Protein AF-A0A433UAX9-F1 (afdb_monomer)

pLDDT: mean 86.38, std 16.81, range [30.45, 98.62]

Structure (mmCIF, N/CA/C/O backbone):
data_AF-A0A433UAX9-F1
#
_entry.id   AF-A0A433UAX9-F1
#
loop_
_atom_site.group_PDB
_atom_site.id
_atom_site.type_symbol
_atom_site.label_atom_id
_atom_site.label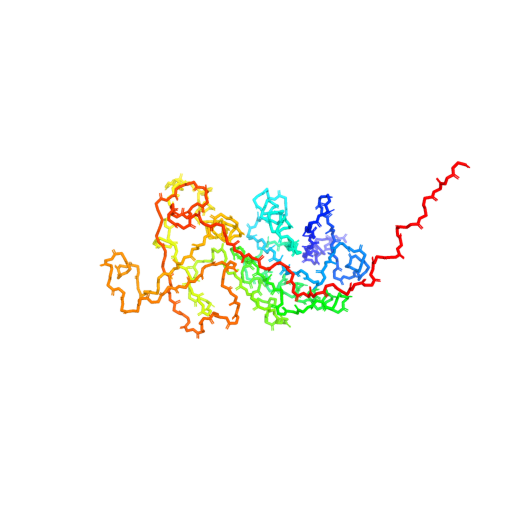_alt_id
_atom_site.label_comp_id
_atom_site.label_asym_id
_atom_site.label_entity_id
_atom_site.label_seq_id
_atom_site.pdbx_PDB_ins_code
_atom_site.Cartn_x
_atom_site.Cartn_y
_atom_site.Cartn_z
_atom_site.occupancy
_atom_site.B_iso_or_equiv
_atom_site.auth_seq_id
_atom_site.auth_comp_id
_atom_site.auth_asym_id
_atom_site.auth_atom_id
_atom_site.pdbx_PDB_model_num
ATOM 1 N N . MET A 1 1 ? 17.470 4.305 45.657 1.00 39.91 1 MET A N 1
ATOM 2 C CA . MET A 1 1 ? 16.178 4.064 44.979 1.00 39.91 1 MET A CA 1
ATOM 3 C C . MET A 1 1 ? 16.095 4.941 43.732 1.00 39.91 1 MET A C 1
ATOM 5 O O . MET A 1 1 ? 15.602 6.048 43.830 1.00 39.91 1 MET A O 1
ATOM 9 N N . SER A 1 2 ? 16.637 4.508 42.590 1.00 44.94 2 SER A N 1
ATOM 10 C CA . SER A 1 2 ? 16.315 5.091 41.271 1.00 44.94 2 SER A CA 1
ATOM 11 C C . SER A 1 2 ? 16.939 4.225 40.173 1.00 44.94 2 SER A C 1
ATOM 13 O O . SER A 1 2 ? 17.956 4.563 39.584 1.00 44.94 2 SER A O 1
ATOM 15 N N . ALA A 1 3 ? 16.381 3.032 39.983 1.00 37.47 3 ALA A N 1
ATOM 16 C CA . ALA A 1 3 ? 16.717 2.149 38.860 1.00 37.47 3 ALA A CA 1
ATOM 17 C C . ALA A 1 3 ? 15.455 1.520 38.238 1.00 37.47 3 ALA A C 1
ATOM 19 O O . ALA A 1 3 ? 15.556 0.606 37.435 1.00 37.47 3 ALA A O 1
ATOM 20 N N . CYS A 1 4 ? 14.262 2.000 38.619 1.00 42.03 4 CYS A N 1
ATOM 21 C CA . CYS A 1 4 ? 12.976 1.440 38.184 1.00 42.03 4 CYS A CA 1
ATOM 22 C C . CYS A 1 4 ? 12.243 2.338 37.165 1.00 42.03 4 CYS A C 1
ATOM 24 O O . CYS A 1 4 ? 11.313 1.891 36.509 1.00 42.03 4 CYS A O 1
ATOM 26 N N . ALA A 1 5 ? 12.663 3.599 36.991 1.00 39.53 5 ALA A N 1
ATOM 27 C CA . ALA A 1 5 ? 11.985 4.542 36.093 1.00 39.53 5 ALA A CA 1
ATOM 28 C C . ALA A 1 5 ? 12.455 4.461 34.626 1.00 39.53 5 ALA A C 1
ATOM 30 O O . ALA A 1 5 ? 11.723 4.872 33.739 1.00 39.53 5 ALA A O 1
ATOM 31 N N . GLN A 1 6 ? 13.640 3.904 34.352 1.00 41.25 6 GLN A N 1
ATOM 32 C CA . GLN A 1 6 ? 14.174 3.776 32.983 1.00 41.25 6 GLN A CA 1
ATOM 33 C C . GLN A 1 6 ? 13.857 2.429 32.314 1.00 41.25 6 GLN A C 1
ATOM 35 O O . GLN A 1 6 ? 14.146 2.242 31.138 1.00 41.25 6 GLN A O 1
ATOM 40 N N . THR A 1 7 ? 13.233 1.489 33.029 1.00 40.00 7 THR A N 1
ATOM 41 C CA . THR A 1 7 ? 12.860 0.167 32.488 1.00 40.00 7 THR A CA 1
ATOM 42 C C . THR A 1 7 ? 11.417 0.129 31.958 1.00 40.00 7 THR A C 1
ATOM 4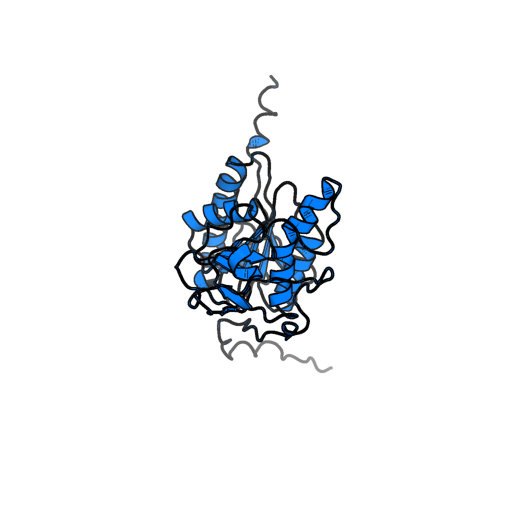4 O O . THR A 1 7 ? 11.021 -0.842 31.322 1.00 40.00 7 THR A O 1
ATOM 47 N N . LEU A 1 8 ? 10.625 1.185 32.182 1.00 41.81 8 LEU A N 1
ATOM 48 C CA . LEU A 1 8 ? 9.198 1.242 31.831 1.00 41.81 8 LEU A CA 1
ATOM 49 C C . LEU A 1 8 ? 8.895 1.841 30.445 1.00 41.81 8 LEU A C 1
ATOM 51 O O . LEU A 1 8 ? 7.815 1.588 29.918 1.00 41.81 8 LEU A O 1
ATOM 55 N N . ASP A 1 9 ? 9.840 2.535 29.804 1.00 45.22 9 ASP A N 1
ATOM 56 C CA . ASP A 1 9 ? 9.623 3.129 28.470 1.00 45.22 9 ASP A CA 1
ATOM 57 C C . ASP A 1 9 ? 9.852 2.158 27.298 1.00 45.22 9 ASP A C 1
ATOM 59 O O . ASP A 1 9 ? 9.462 2.443 26.169 1.00 45.22 9 ASP A O 1
ATOM 63 N N . ILE A 1 10 ? 10.398 0.964 27.552 1.00 44.75 10 ILE A N 1
ATOM 64 C CA . ILE A 1 10 ? 10.506 -0.115 26.547 1.00 44.75 10 ILE A CA 1
ATOM 65 C C . ILE A 1 10 ? 9.136 -0.797 26.323 1.00 44.75 10 ILE A C 1
ATOM 67 O O . ILE A 1 10 ? 8.928 -1.502 25.341 1.00 44.75 10 ILE A O 1
ATOM 71 N N . LEU A 1 11 ? 8.163 -0.576 27.215 1.00 48.38 11 LEU A N 1
ATOM 72 C CA . LEU A 1 11 ? 6.830 -1.189 27.154 1.00 48.38 11 LEU A CA 1
ATOM 73 C C . LEU A 1 11 ? 5.752 -0.282 26.545 1.00 48.38 11 LEU A C 1
ATOM 75 O O . LEU A 1 11 ? 4.602 -0.706 26.447 1.00 48.38 11 LEU A O 1
ATOM 79 N N . ASN A 1 12 ? 6.094 0.936 26.111 1.00 56.28 12 ASN A N 1
ATOM 80 C CA . ASN A 1 12 ? 5.126 1.884 25.548 1.00 56.28 12 ASN A CA 1
ATOM 81 C C . ASN A 1 12 ? 5.282 2.075 24.027 1.00 56.28 12 ASN A C 1
ATOM 83 O O . ASN A 1 12 ? 5.027 3.150 23.485 1.00 56.28 12 ASN A O 1
ATOM 87 N N . PHE A 1 13 ? 5.703 1.021 23.322 1.00 66.00 13 PHE A N 1
ATOM 88 C CA . PHE A 1 13 ? 5.710 0.979 21.859 1.00 66.00 13 PHE A CA 1
ATOM 89 C C . PHE A 1 13 ? 4.284 0.821 21.347 1.00 66.00 13 PHE A C 1
ATOM 91 O O . PHE A 1 13 ? 3.766 -0.284 21.205 1.00 66.00 13 PHE A O 1
ATOM 98 N N . LYS A 1 14 ? 3.621 1.952 21.121 1.00 79.44 14 LYS A N 1
ATOM 99 C CA . LYS A 1 14 ? 2.230 1.977 20.692 1.00 79.44 14 LYS A CA 1
ATOM 100 C C . LYS A 1 14 ? 2.141 1.984 19.171 1.00 79.44 14 LYS A C 1
ATOM 102 O O . LYS A 1 14 ? 2.659 2.885 18.517 1.00 79.44 14 LYS A O 1
ATOM 107 N N . THR A 1 15 ? 1.433 1.002 18.626 1.00 92.12 15 THR A N 1
ATOM 108 C CA . THR A 1 15 ? 0.926 1.063 17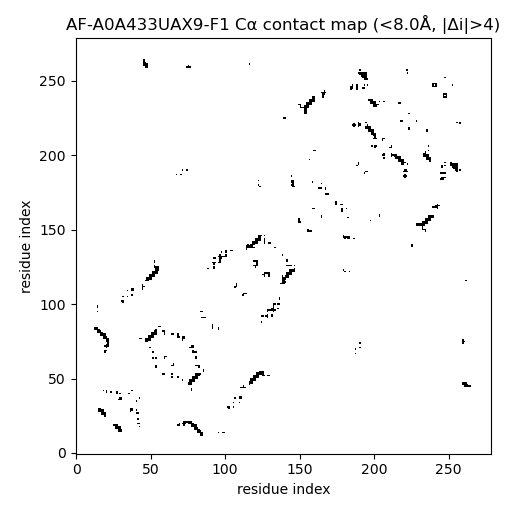.254 1.00 92.12 15 THR A CA 1
ATOM 109 C C . THR A 1 15 ? -0.327 1.942 17.225 1.00 92.12 15 THR A C 1
ATOM 111 O O . THR A 1 15 ? -1.267 1.729 17.996 1.00 92.12 15 THR A O 1
ATOM 114 N N . GLU A 1 16 ? -0.353 2.939 16.348 1.00 93.38 16 GLU A N 1
ATOM 115 C CA . GLU A 1 16 ? -1.437 3.907 16.204 1.00 93.38 16 GLU A CA 1
ATOM 116 C C . GLU A 1 16 ? -2.120 3.788 14.839 1.00 93.38 16 GLU A C 1
ATOM 118 O O . GLU A 1 16 ? -1.477 3.564 13.812 1.00 93.38 16 GLU A O 1
ATOM 123 N N . PHE A 1 17 ? -3.441 3.980 14.824 1.00 97.38 17 PHE A N 1
ATOM 124 C CA . PHE A 1 17 ? -4.276 3.820 13.637 1.00 97.38 17 PHE A CA 1
ATOM 125 C C . PHE A 1 17 ? -5.007 5.127 13.337 1.00 97.38 17 PHE A C 1
ATOM 127 O O . PHE A 1 17 ? -5.753 5.634 14.175 1.00 97.38 17 PHE A O 1
ATOM 134 N N . PHE A 1 18 ? -4.825 5.666 12.132 1.00 97.25 18 PHE A N 1
ATOM 135 C CA . PHE A 1 18 ? -5.439 6.930 11.721 1.00 97.25 18 PHE A CA 1
ATOM 136 C C . PHE A 1 18 ? -6.279 6.752 10.463 1.00 97.25 18 PHE A C 1
ATOM 138 O O . PHE A 1 18 ? -5.743 6.497 9.385 1.00 97.25 18 PHE A O 1
ATOM 145 N N . LEU A 1 19 ? -7.593 6.914 10.597 1.00 98.25 19 LEU A N 1
ATOM 146 C CA . LEU A 1 19 ? -8.556 6.787 9.514 1.00 98.25 19 LEU A CA 1
ATOM 147 C C . LEU A 1 19 ? -8.634 8.060 8.667 1.00 98.25 19 LEU A C 1
ATOM 149 O O . LEU A 1 19 ? -8.838 9.159 9.175 1.00 98.25 19 LEU A O 1
ATOM 153 N N . TYR A 1 20 ? -8.582 7.852 7.357 1.00 97.69 20 TYR A N 1
ATOM 154 C CA . TYR A 1 20 ? -8.860 8.791 6.283 1.00 97.69 20 TYR A CA 1
ATOM 155 C C . TYR A 1 20 ? -9.961 8.186 5.410 1.00 97.69 20 TYR A C 1
ATOM 157 O O . TYR A 1 20 ? -9.885 7.035 4.977 1.00 97.69 20 TYR A O 1
ATOM 165 N N . THR A 1 21 ? -11.012 8.948 5.122 1.00 95.81 21 THR A N 1
ATOM 166 C CA . THR A 1 21 ? -12.109 8.472 4.271 1.00 95.81 21 THR A CA 1
ATOM 167 C C . THR A 1 21 ? -12.828 9.641 3.613 1.00 95.81 21 THR A C 1
ATOM 169 O O . THR A 1 21 ? -12.802 10.772 4.103 1.00 95.81 21 THR A O 1
ATOM 172 N N . LYS A 1 22 ? -13.484 9.395 2.473 1.00 92.06 22 LYS A N 1
ATOM 173 C CA . LYS A 1 22 ? -14.204 10.455 1.754 1.00 92.06 22 LYS A CA 1
ATOM 174 C C . LYS A 1 22 ? -15.270 11.090 2.649 1.00 92.06 22 LYS A C 1
ATOM 176 O O . LYS A 1 22 ? -16.166 10.380 3.112 1.00 92.06 22 LYS A O 1
ATOM 181 N N . GLY A 1 23 ? -15.215 12.416 2.777 1.00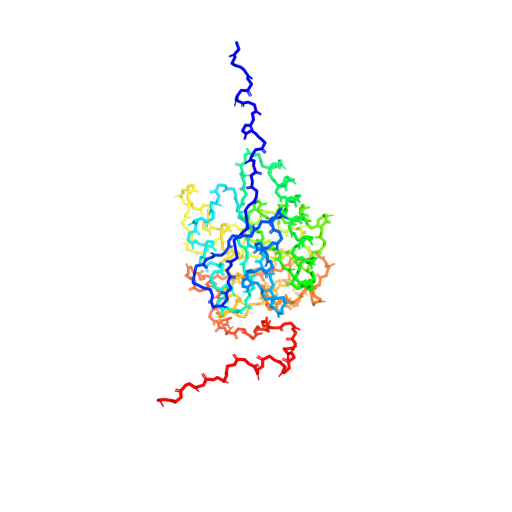 87.75 23 GLY A N 1
ATOM 182 C CA . GLY A 1 23 ? -16.140 13.223 3.580 1.00 87.75 23 GLY A CA 1
ATOM 183 C C . GLY A 1 23 ? -15.596 13.617 4.954 1.00 87.75 23 GLY A C 1
ATOM 184 O O . GLY A 1 23 ? -16.238 14.408 5.635 1.00 87.75 23 GLY A O 1
ATOM 185 N N . LEU A 1 24 ? -14.425 13.107 5.346 1.00 90.19 24 LEU A N 1
ATOM 186 C CA . LEU A 1 24 ? -13.724 13.519 6.556 1.00 90.19 24 LEU A CA 1
ATOM 187 C C . LEU A 1 24 ? -12.803 14.714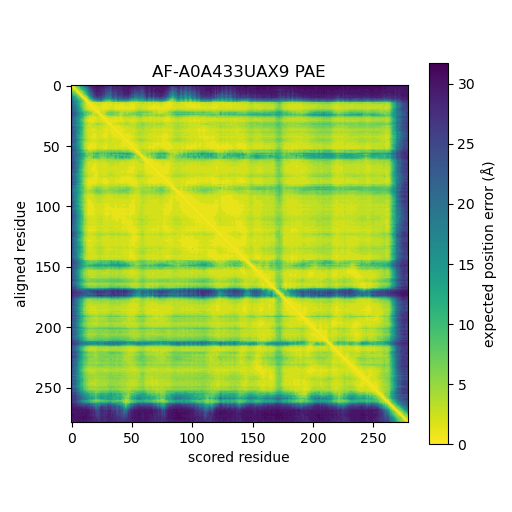 6.260 1.00 90.19 24 LEU A C 1
ATOM 189 O O . LEU A 1 24 ? -12.092 14.710 5.254 1.00 90.19 24 LEU A O 1
ATOM 193 N N . ARG A 1 25 ? -12.811 15.736 7.125 1.00 86.56 25 ARG A N 1
ATOM 194 C CA . ARG A 1 25 ? -11.797 16.804 7.122 1.00 86.56 25 ARG A CA 1
ATOM 195 C C . ARG A 1 25 ? -10.685 16.393 8.089 1.00 86.56 25 ARG A C 1
ATOM 197 O O . ARG A 1 25 ? -10.892 16.431 9.296 1.00 86.56 25 ARG A O 1
ATOM 204 N N . GLY A 1 26 ? -9.534 15.972 7.567 1.00 89.81 26 GLY A N 1
ATOM 205 C CA . GLY A 1 26 ? -8.422 15.461 8.376 1.00 89.81 26 GLY A CA 1
ATOM 206 C C . GLY A 1 26 ? -8.511 13.953 8.631 1.00 89.81 26 GLY A C 1
ATOM 207 O O . GLY A 1 26 ? -8.740 13.187 7.696 1.00 89.81 26 GLY A O 1
ATOM 208 N N . ARG A 1 27 ? -8.296 13.533 9.887 1.00 94.44 27 ARG A N 1
ATOM 209 C CA . ARG A 1 27 ? -8.200 12.120 10.297 1.00 94.44 27 ARG A CA 1
ATOM 210 C C . ARG A 1 27 ? -8.890 11.845 11.631 1.00 94.44 27 ARG A C 1
ATOM 212 O O . ARG A 1 27 ? -8.936 12.725 12.487 1.00 94.44 27 ARG A O 1
ATOM 219 N N . GLU A 1 28 ? -9.318 10.605 11.833 1.00 97.19 28 GLU A N 1
ATOM 220 C CA . GLU A 1 28 ? -9.820 10.093 13.116 1.00 97.19 28 GLU A CA 1
ATOM 221 C C . GLU A 1 28 ? -8.833 9.071 13.687 1.00 97.19 28 GLU A C 1
ATOM 223 O O . GLU A 1 28 ? -8.362 8.193 12.966 1.00 97.19 28 GLU A O 1
ATOM 228 N N . ALA A 1 29 ? -8.495 9.185 14.972 1.00 96.50 29 ALA A N 1
ATOM 229 C CA . ALA A 1 29 ? -7.674 8.186 15.649 1.00 96.50 29 ALA A CA 1
ATOM 230 C C . ALA A 1 29 ? -8.554 7.010 16.085 1.00 96.50 29 ALA A C 1
ATOM 232 O O . ALA A 1 29 ? -9.590 7.211 16.717 1.00 96.50 29 ALA A O 1
ATOM 233 N N . LEU A 1 30 ? -8.130 5.795 15.748 1.00 97.12 30 LEU A N 1
ATOM 234 C CA . LEU A 1 30 ? -8.800 4.558 16.124 1.00 97.12 30 LEU A CA 1
ATOM 235 C C . LEU A 1 30 ? -7.924 3.796 17.118 1.00 97.12 30 LEU A C 1
ATOM 237 O O . LEU A 1 30 ? -6.701 3.736 16.974 1.00 97.12 30 LEU A O 1
ATOM 241 N N . PHE A 1 31 ? -8.550 3.184 18.115 1.00 94.25 31 PHE A N 1
ATOM 242 C CA . PHE A 1 31 ? -7.847 2.500 19.191 1.00 94.25 31 PHE A CA 1
ATOM 243 C C . PHE A 1 31 ? -8.386 1.086 19.382 1.00 94.25 31 PHE A C 1
ATOM 245 O O . PHE A 1 31 ? -9.587 0.875 19.521 1.00 94.25 31 PHE A O 1
ATOM 252 N N . THR A 1 32 ? -7.479 0.113 19.481 1.00 91.31 32 THR A N 1
ATOM 253 C CA . THR A 1 32 ? -7.819 -1.294 19.753 1.00 91.31 32 THR A CA 1
ATOM 254 C C . THR A 1 32 ? -8.599 -1.460 21.059 1.00 91.31 32 THR A C 1
ATOM 256 O O . THR A 1 32 ? -9.523 -2.266 21.134 1.00 91.31 32 THR A O 1
ATOM 259 N N . ASN A 1 33 ? -8.250 -0.668 22.078 1.00 89.62 33 ASN A N 1
ATOM 260 C CA . ASN A 1 33 ? -8.800 -0.786 23.431 1.00 89.62 33 ASN A CA 1
ATOM 261 C C . ASN A 1 33 ? -10.023 0.116 23.664 1.00 89.62 33 ASN A C 1
ATOM 263 O O . ASN A 1 33 ? -10.611 0.073 24.740 1.00 89.62 33 ASN A O 1
ATOM 267 N N . ASP A 1 34 ? -10.412 0.922 22.675 1.00 93.88 34 ASP A N 1
ATOM 268 C CA . ASP A 1 34 ? -11.615 1.748 22.730 1.00 93.88 34 ASP A CA 1
ATOM 269 C C . ASP A 1 34 ? -12.484 1.462 21.505 1.00 93.88 34 ASP A C 1
ATOM 271 O O . ASP A 1 34 ? -12.334 2.047 20.432 1.00 93.88 34 ASP A O 1
ATOM 275 N N . ARG A 1 35 ? -13.442 0.551 21.681 1.00 94.44 35 ARG A N 1
ATOM 276 C CA . ARG A 1 35 ? -14.370 0.144 20.619 1.00 94.44 35 ARG A CA 1
ATOM 277 C C . ARG A 1 35 ? -15.270 1.287 20.150 1.00 94.44 35 ARG A C 1
ATOM 279 O O . ARG A 1 35 ? -15.756 1.233 19.020 1.00 94.44 35 ARG A O 1
ATOM 286 N N . ASN A 1 36 ? -15.489 2.312 20.978 1.00 97.19 36 ASN A N 1
ATOM 287 C CA . ASN A 1 36 ? -16.285 3.473 20.592 1.00 97.19 36 ASN A CA 1
ATOM 288 C C . ASN A 1 36 ? -15.527 4.359 19.603 1.00 97.19 36 ASN A C 1
ATOM 290 O O . ASN A 1 36 ? -16.161 4.888 18.692 1.00 97.19 36 ASN A O 1
ATOM 294 N N . SER A 1 37 ? -14.192 4.434 19.697 1.00 97.62 37 SER A N 1
ATOM 295 C CA . SER A 1 37 ? -13.371 5.107 18.678 1.00 97.62 37 SER A CA 1
ATOM 296 C C . SER A 1 37 ? -13.598 4.533 17.277 1.00 97.62 37 SER A C 1
ATOM 298 O O . SER A 1 37 ? -13.636 5.281 16.310 1.00 97.62 37 SER A O 1
ATOM 300 N N . ILE A 1 38 ? -13.831 3.219 17.162 1.00 97.81 38 ILE A N 1
ATOM 301 C CA . ILE A 1 38 ? -14.146 2.552 15.892 1.00 97.81 38 ILE A CA 1
ATOM 302 C C . ILE A 1 38 ? -15.617 2.767 15.525 1.00 97.81 38 ILE A C 1
ATOM 304 O O . ILE A 1 38 ? -15.911 3.215 14.417 1.00 97.81 38 ILE A O 1
ATOM 308 N N . ARG A 1 39 ? -16.540 2.467 16.450 1.00 96.69 39 ARG A N 1
ATOM 309 C CA . ARG A 1 39 ? -17.993 2.507 16.209 1.00 96.69 39 ARG A CA 1
ATOM 310 C C . ARG A 1 39 ? -18.487 3.887 15.781 1.00 96.69 39 ARG A C 1
ATOM 312 O O . ARG A 1 39 ? -19.344 3.971 14.909 1.00 96.69 39 ARG A O 1
ATOM 319 N N . ASN A 1 40 ? -17.958 4.938 16.400 1.00 96.50 40 ASN A N 1
ATOM 320 C CA . ASN A 1 40 ? -18.406 6.313 16.185 1.00 96.50 40 ASN A CA 1
ATOM 321 C C . ASN A 1 40 ? -17.597 7.038 15.096 1.00 96.50 40 ASN A C 1
ATOM 323 O O . ASN A 1 40 ? -17.890 8.193 14.796 1.00 96.50 40 ASN A O 1
ATOM 327 N N . SER A 1 41 ? -16.589 6.379 14.511 1.00 97.25 41 SER A N 1
ATOM 328 C CA . SER A 1 41 ? -15.813 6.932 13.398 1.00 97.25 41 SER A CA 1
ATOM 329 C C . SER A 1 41 ? -16.609 6.961 12.092 1.00 97.25 41 SER A C 1
ATOM 331 O O . SER A 1 41 ? -17.680 6.370 11.952 1.00 97.25 41 SER A O 1
ATOM 333 N N . ARG A 1 42 ? -16.036 7.593 11.067 1.00 96.62 42 ARG A N 1
ATOM 334 C CA . ARG A 1 42 ? -16.568 7.605 9.698 1.00 96.62 42 ARG A CA 1
ATOM 335 C C . ARG A 1 42 ? -16.229 6.349 8.892 1.00 96.62 42 ARG A C 1
ATOM 337 O O . ARG A 1 42 ? -16.396 6.361 7.667 1.00 96.62 42 ARG A O 1
ATOM 344 N N . PHE A 1 43 ? -15.746 5.287 9.534 1.00 97.38 43 PHE A N 1
ATOM 345 C CA . PHE A 1 43 ? -15.454 4.025 8.868 1.00 97.38 43 PHE A CA 1
ATOM 346 C C . PHE A 1 43 ? -16.717 3.448 8.214 1.00 97.38 43 PHE A C 1
ATOM 348 O O . PHE A 1 43 ? -17.760 3.312 8.847 1.00 97.38 43 PHE A O 1
ATOM 355 N N . ASP A 1 44 ? -16.624 3.092 6.934 1.00 95.75 44 ASP A N 1
ATOM 356 C CA . ASP A 1 44 ? -17.750 2.565 6.160 1.00 95.75 44 ASP A CA 1
ATOM 357 C C . ASP A 1 44 ? -17.462 1.104 5.776 1.00 95.75 44 ASP A C 1
ATOM 359 O O . ASP A 1 44 ? -16.653 0.874 4.870 1.00 95.75 44 ASP A O 1
ATOM 363 N N . PRO A 1 45 ? -18.107 0.101 6.404 1.00 95.62 45 PRO A N 1
ATOM 364 C CA . PRO A 1 45 ? -17.833 -1.312 6.126 1.00 95.62 45 PRO A CA 1
ATOM 365 C C . PRO A 1 45 ? -18.201 -1.733 4.692 1.00 95.62 45 PRO A C 1
ATOM 367 O O . PRO A 1 45 ? -17.832 -2.821 4.258 1.00 95.62 45 PRO A O 1
ATOM 370 N N . CYS A 1 46 ? -18.894 -0.882 3.923 1.00 94.00 46 CYS A N 1
ATOM 371 C CA . CYS A 1 46 ? -19.209 -1.127 2.515 1.00 94.00 46 CYS A CA 1
ATOM 372 C C . CYS A 1 46 ? -18.116 -0.637 1.548 1.00 94.00 46 CYS A C 1
ATOM 374 O O . CYS A 1 46 ? -18.270 -0.802 0.330 1.00 94.00 46 CYS A O 1
ATOM 376 N N . ARG A 1 47 ? -17.044 -0.008 2.047 1.00 93.75 47 ARG A N 1
ATOM 377 C CA . ARG A 1 47 ? -15.887 0.453 1.261 1.00 93.75 47 ARG A CA 1
ATOM 378 C C . ARG A 1 47 ? -14.709 -0.496 1.420 1.00 93.75 47 ARG A C 1
ATOM 380 O O . ARG A 1 47 ? -14.501 -1.070 2.485 1.00 93.75 47 ARG A O 1
ATOM 387 N N . LYS A 1 48 ? -13.894 -0.615 0.367 1.00 94.06 48 LYS A N 1
ATOM 388 C CA . LYS A 1 48 ? -12.595 -1.296 0.478 1.00 94.06 48 LYS A CA 1
ATOM 389 C C . LYS A 1 48 ? -11.735 -0.587 1.525 1.00 94.06 48 LYS A C 1
ATOM 391 O O . LYS A 1 48 ? -11.692 0.645 1.562 1.00 94.06 48 LYS A O 1
ATOM 396 N N . THR A 1 49 ? -11.033 -1.368 2.338 1.00 96.94 49 THR A N 1
ATOM 397 C CA . THR A 1 49 ? -10.211 -0.849 3.436 1.00 96.94 49 THR A CA 1
ATOM 398 C C . THR A 1 49 ? -8.741 -1.116 3.151 1.00 96.94 49 THR A C 1
ATOM 400 O O . THR A 1 49 ? -8.357 -2.250 2.877 1.00 96.94 49 THR A O 1
ATOM 403 N N . ALA A 1 50 ? -7.919 -0.074 3.196 1.00 97.00 50 ALA A N 1
ATOM 404 C CA . ALA A 1 50 ? -6.490 -0.127 2.934 1.00 97.00 50 ALA A CA 1
ATOM 405 C C . ALA A 1 50 ? -5.719 0.333 4.171 1.00 97.00 50 ALA A C 1
ATOM 407 O O . ALA A 1 50 ? -5.792 1.502 4.537 1.00 97.00 50 ALA A O 1
ATOM 408 N N . PHE A 1 51 ? -4.965 -0.572 4.785 1.00 98.38 51 PHE A N 1
ATOM 409 C CA . PHE A 1 51 ? -4.020 -0.226 5.841 1.00 98.38 51 PHE A CA 1
ATOM 410 C C . PHE A 1 51 ? -2.690 0.133 5.192 1.00 98.38 51 PHE A C 1
ATOM 412 O O . PHE A 1 51 ? -2.076 -0.719 4.558 1.00 98.38 51 PHE A O 1
ATOM 419 N N . LEU A 1 52 ? -2.265 1.385 5.317 1.00 97.31 52 LEU A N 1
ATOM 420 C CA . LEU A 1 52 ? -0.974 1.866 4.848 1.00 97.31 52 LEU A CA 1
ATOM 421 C C . LEU A 1 52 ? 0.018 1.785 6.009 1.00 97.31 52 LEU A C 1
ATOM 423 O O . LEU A 1 52 ? -0.039 2.604 6.923 1.00 97.31 52 LEU A O 1
ATOM 427 N N . ILE A 1 53 ? 0.879 0.770 5.983 1.00 97.00 53 ILE A N 1
ATOM 428 C CA . ILE A 1 53 ? 1.832 0.468 7.055 1.00 97.00 53 ILE A CA 1
ATOM 429 C C . ILE A 1 53 ? 3.185 1.071 6.677 1.00 97.00 53 ILE A C 1
ATOM 431 O O . ILE A 1 53 ? 3.743 0.736 5.626 1.00 97.00 53 ILE A O 1
ATOM 435 N N . THR A 1 54 ? 3.675 1.986 7.515 1.00 92.44 54 THR A N 1
ATOM 436 C CA . THR A 1 54 ? 4.890 2.773 7.267 1.00 92.44 54 THR A CA 1
ATOM 437 C C . THR A 1 54 ? 6.180 1.941 7.356 1.00 92.44 54 THR A C 1
ATOM 439 O O . THR A 1 54 ? 6.176 0.779 7.768 1.00 92.44 54 THR A O 1
ATOM 442 N N . GLY A 1 55 ? 7.292 2.521 6.891 1.00 87.44 55 GLY A N 1
ATOM 443 C CA . GLY A 1 55 ? 8.628 1.926 6.957 1.00 87.44 55 GLY A CA 1
ATOM 444 C C . GLY A 1 55 ? 9.466 2.370 8.165 1.00 87.44 55 GLY A C 1
ATOM 445 O O . GLY A 1 55 ? 8.980 2.997 9.103 1.00 87.44 55 GLY A O 1
ATOM 446 N N . TRP A 1 56 ? 10.761 2.047 8.123 1.00 85.19 56 TRP A N 1
ATOM 447 C CA . TRP A 1 56 ? 11.747 2.423 9.145 1.00 85.19 56 TRP A CA 1
ATOM 448 C C . TRP A 1 56 ? 11.871 3.950 9.283 1.00 85.19 56 TRP A C 1
ATOM 450 O O . TRP A 1 56 ? 12.047 4.632 8.274 1.00 85.19 56 TRP A O 1
ATOM 460 N N . PHE A 1 57 ? 11.764 4.483 10.509 1.00 77.69 57 PHE A N 1
ATOM 461 C CA . PHE A 1 57 ? 11.782 5.929 10.803 1.00 77.69 57 PHE A CA 1
ATOM 462 C C . PHE A 1 57 ? 10.845 6.781 9.930 1.00 77.69 57 PHE A C 1
ATOM 464 O O . PHE A 1 57 ? 11.136 7.938 9.624 1.00 77.69 57 PHE A O 1
ATOM 471 N N . GLN A 1 58 ? 9.699 6.227 9.533 1.00 75.25 58 GLN A N 1
ATOM 472 C CA . GLN A 1 58 ? 8.726 6.938 8.717 1.00 75.25 58 GLN A CA 1
ATOM 473 C C . GLN A 1 58 ? 7.495 7.321 9.552 1.00 75.25 58 GLN A C 1
ATOM 475 O O . GLN A 1 58 ? 6.578 6.509 9.694 1.00 75.25 58 GLN A O 1
ATOM 480 N N . PRO A 1 59 ? 7.446 8.551 10.100 1.00 75.25 59 PRO A N 1
ATOM 481 C CA . PRO A 1 59 ? 6.362 8.961 10.983 1.00 75.25 59 PRO A CA 1
ATOM 482 C C . PRO A 1 59 ? 5.051 9.156 10.212 1.00 75.25 59 PRO A C 1
ATOM 484 O O . PRO A 1 59 ? 5.052 9.542 9.039 1.00 75.25 59 PRO A O 1
ATOM 487 N N . ARG A 1 60 ? 3.910 9.055 10.905 1.00 73.69 60 ARG A N 1
ATOM 488 C CA . ARG A 1 60 ? 2.567 9.376 10.364 1.00 73.69 60 ARG A CA 1
ATOM 489 C C . ARG A 1 60 ? 2.424 10.746 9.701 1.00 73.69 60 ARG A C 1
ATOM 491 O O . ARG A 1 60 ? 1.456 10.974 8.982 1.00 73.69 60 ARG A O 1
ATOM 498 N N . GLY A 1 61 ? 3.298 11.695 10.040 1.00 78.62 61 GLY A N 1
ATOM 499 C CA . GLY A 1 61 ? 3.294 13.060 9.510 1.00 78.62 61 GLY A CA 1
ATOM 500 C C . GLY A 1 61 ? 3.990 13.204 8.157 1.00 78.62 61 GLY A C 1
ATOM 501 O O . GLY A 1 61 ? 3.953 14.289 7.585 1.00 78.62 61 GLY A O 1
ATOM 502 N N . ASP A 1 62 ? 4.619 12.142 7.642 1.00 85.12 62 ASP A N 1
ATOM 503 C CA . ASP A 1 62 ? 5.242 12.157 6.323 1.00 85.12 62 ASP A CA 1
ATOM 504 C C . ASP A 1 62 ? 4.192 12.487 5.252 1.00 85.12 62 ASP A C 1
ATOM 506 O O . ASP A 1 62 ? 3.251 11.722 5.009 1.00 85.12 62 ASP A O 1
ATOM 510 N N . LEU A 1 63 ? 4.371 13.634 4.589 1.00 88.56 63 LEU A N 1
ATOM 511 C CA . LEU A 1 63 ? 3.456 14.141 3.567 1.00 88.56 63 LEU A CA 1
ATOM 512 C C . LEU A 1 63 ? 3.204 13.126 2.450 1.00 88.56 63 LEU A C 1
ATOM 514 O O . LEU A 1 63 ? 2.117 13.119 1.878 1.00 88.56 63 LEU A O 1
ATOM 518 N N . ARG A 1 64 ? 4.159 12.241 2.147 1.00 88.19 64 ARG A N 1
ATOM 519 C CA . ARG A 1 64 ? 4.005 11.210 1.110 1.00 88.19 64 ARG A CA 1
ATOM 520 C C . ARG A 1 64 ? 3.000 10.145 1.536 1.00 88.19 64 ARG A C 1
ATOM 522 O O . ARG A 1 64 ? 2.165 9.746 0.729 1.00 88.19 64 ARG A O 1
ATOM 529 N N . ILE A 1 65 ? 3.039 9.734 2.803 1.00 90.94 65 ILE A N 1
ATOM 530 C CA . ILE A 1 65 ? 2.105 8.762 3.386 1.00 90.94 65 ILE A CA 1
ATOM 531 C C . ILE A 1 65 ? 0.720 9.386 3.541 1.00 90.94 65 ILE A C 1
ATOM 533 O O . ILE A 1 65 ? -0.271 8.777 3.139 1.00 90.94 65 ILE A O 1
ATOM 537 N N . VAL A 1 66 ? 0.648 10.622 4.044 1.00 93.44 66 VAL A N 1
ATOM 538 C CA . VAL A 1 66 ? -0.619 11.358 4.168 1.00 93.44 66 VAL A CA 1
ATOM 539 C C . VAL A 1 66 ? -1.271 11.548 2.797 1.00 93.44 66 VAL A C 1
ATOM 541 O O . VAL A 1 66 ? -2.426 11.171 2.621 1.00 93.44 66 VAL A O 1
ATOM 544 N N . THR A 1 67 ? -0.520 12.015 1.795 1.00 93.12 67 THR A N 1
ATOM 545 C CA . THR A 1 67 ? -1.023 12.186 0.419 1.00 93.12 67 THR A CA 1
ATOM 546 C C . THR A 1 67 ? -1.514 10.863 -0.171 1.00 93.12 67 THR A C 1
ATOM 548 O O . THR A 1 67 ? -2.532 10.825 -0.866 1.00 93.12 67 THR A O 1
ATOM 551 N N . PHE A 1 68 ? -0.828 9.752 0.111 1.00 93.50 68 PHE A N 1
ATOM 552 C CA . PHE A 1 68 ? -1.262 8.427 -0.326 1.00 93.50 68 PHE A CA 1
ATOM 553 C C . PHE A 1 68 ? -2.606 8.056 0.326 1.00 93.50 68 PHE A C 1
ATOM 555 O O . PHE A 1 68 ? -3.564 7.719 -0.379 1.00 93.50 68 PHE A O 1
ATOM 562 N N . ALA A 1 69 ? -2.724 8.187 1.650 1.00 95.00 69 ALA A N 1
ATOM 563 C CA . ALA A 1 69 ? -3.963 7.910 2.375 1.00 95.00 69 ALA A CA 1
ATOM 564 C C . ALA A 1 69 ? -5.132 8.794 1.904 1.00 95.00 69 ALA A C 1
ATOM 566 O O . ALA A 1 69 ? -6.229 8.292 1.656 1.00 95.00 69 ALA A O 1
ATOM 567 N N . GLU A 1 70 ? -4.898 10.089 1.690 1.00 94.62 70 GLU A N 1
ATOM 568 C CA . GLU A 1 70 ? -5.895 11.020 1.153 1.00 94.62 70 GLU A CA 1
ATOM 569 C C . GLU A 1 70 ? -6.304 10.670 -0.279 1.00 94.62 70 GLU A C 1
ATOM 571 O O . GLU A 1 70 ? -7.490 10.715 -0.622 1.00 94.62 70 GLU A O 1
ATOM 576 N N . THR A 1 71 ? -5.357 10.244 -1.117 1.00 93.19 71 THR A N 1
ATOM 577 C CA . THR A 1 71 ? -5.664 9.802 -2.480 1.00 93.19 71 THR A CA 1
ATOM 578 C C . THR A 1 71 ? -6.552 8.559 -2.453 1.00 93.19 71 THR A C 1
ATOM 580 O O . THR A 1 71 ? -7.572 8.533 -3.144 1.00 93.19 71 THR A O 1
ATOM 583 N N . LEU A 1 72 ? -6.250 7.565 -1.612 1.00 94.06 72 LEU A N 1
ATOM 584 C CA . LEU A 1 72 ? -7.113 6.396 -1.394 1.00 94.06 72 LEU A CA 1
ATOM 585 C C . LEU A 1 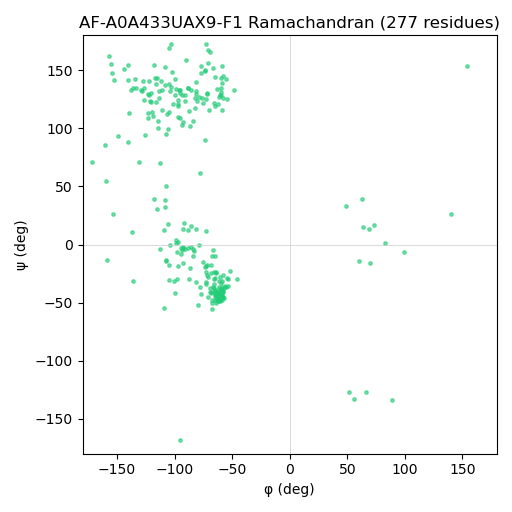72 ? -8.508 6.807 -0.901 1.00 94.06 72 LEU A C 1
ATOM 587 O O . LEU A 1 72 ? -9.525 6.386 -1.461 1.00 94.06 72 LEU A O 1
ATOM 591 N N . ALA A 1 73 ? -8.566 7.684 0.102 1.00 94.56 73 ALA A N 1
ATOM 592 C CA . ALA A 1 73 ? -9.812 8.214 0.640 1.00 94.56 73 ALA A CA 1
ATOM 593 C C . ALA A 1 73 ? -10.643 8.920 -0.445 1.00 94.56 73 ALA A C 1
ATOM 595 O O . ALA A 1 73 ? -11.851 8.692 -0.542 1.00 94.56 73 ALA A O 1
ATOM 596 N N . SER A 1 74 ? -10.014 9.695 -1.337 1.00 92.12 74 SER A N 1
ATOM 597 C CA . SER A 1 74 ? -10.684 10.365 -2.463 1.00 92.12 74 SER A CA 1
ATOM 598 C C . SER A 1 74 ? -11.391 9.376 -3.404 1.00 92.12 74 SER A C 1
ATOM 600 O O . SER A 1 74 ? -12.465 9.675 -3.943 1.00 92.12 74 SER A O 1
ATOM 602 N N . LYS A 1 75 ? -10.844 8.156 -3.528 1.00 90.88 75 LYS A N 1
ATOM 603 C CA . LYS A 1 75 ? -11.408 7.032 -4.292 1.00 90.88 75 LYS A CA 1
ATOM 604 C C . LYS A 1 75 ? -12.409 6.195 -3.493 1.00 90.88 75 LYS A C 1
ATOM 606 O O . LYS A 1 75 ? -12.784 5.116 -3.940 1.00 90.88 75 LYS A O 1
ATOM 611 N N . ARG A 1 76 ? -12.908 6.717 -2.363 1.00 92.31 76 ARG A N 1
ATOM 612 C CA . ARG A 1 76 ? -13.889 6.073 -1.469 1.00 92.31 76 ARG A CA 1
ATOM 613 C C . ARG A 1 76 ? -13.374 4.773 -0.842 1.00 92.31 76 ARG A C 1
ATOM 615 O O . ARG A 1 76 ? -14.142 3.829 -0.693 1.00 92.31 76 ARG A O 1
ATOM 622 N N . PHE A 1 77 ? -12.105 4.734 -0.455 1.00 94.56 77 PHE A N 1
ATOM 623 C CA . PHE A 1 77 ? -11.591 3.715 0.461 1.00 94.56 77 PHE A CA 1
ATOM 624 C C . PHE A 1 77 ? -11.718 4.201 1.909 1.00 94.56 77 PHE A C 1
ATOM 626 O O . PHE A 1 77 ? -11.767 5.409 2.154 1.00 94.56 77 PHE A O 1
ATOM 633 N N . ASN A 1 78 ? -11.721 3.265 2.858 1.00 97.56 78 ASN A N 1
ATOM 634 C CA . ASN A 1 78 ? -11.240 3.548 4.208 1.00 97.56 78 ASN A CA 1
ATOM 635 C C . ASN A 1 78 ? -9.718 3.379 4.172 1.00 97.56 78 ASN A C 1
ATOM 637 O O . ASN A 1 78 ? -9.232 2.257 4.046 1.00 97.56 78 ASN A O 1
ATOM 641 N N . ALA A 1 79 ? -8.962 4.468 4.208 1.00 97.38 79 ALA A N 1
ATOM 642 C CA . ALA A 1 79 ? -7.509 4.415 4.289 1.00 97.38 79 ALA A CA 1
ATOM 643 C C . ALA A 1 79 ? -7.091 4.582 5.750 1.00 97.38 79 ALA A C 1
ATOM 645 O O . ALA A 1 79 ? -7.486 5.548 6.388 1.00 97.38 79 ALA A O 1
ATOM 646 N N . ILE A 1 80 ? -6.326 3.643 6.292 1.00 98.38 80 ILE A N 1
ATOM 647 C CA . ILE A 1 80 ? -5.868 3.677 7.682 1.00 98.38 80 ILE A CA 1
ATOM 648 C C . ILE A 1 80 ? -4.348 3.724 7.660 1.00 98.38 80 ILE A C 1
ATOM 650 O O . ILE A 1 80 ? -3.715 2.744 7.277 1.00 98.38 80 ILE A O 1
ATOM 654 N N . ILE A 1 81 ? -3.759 4.855 8.043 1.00 97.69 81 ILE A N 1
ATOM 655 C CA . ILE A 1 81 ? -2.315 4.911 8.287 1.00 97.69 81 ILE A CA 1
ATOM 656 C C . ILE A 1 81 ? -2.044 4.153 9.580 1.00 97.69 81 ILE A C 1
ATOM 658 O O . ILE A 1 81 ? -2.700 4.412 10.592 1.00 97.69 81 ILE A O 1
ATOM 662 N N . VAL A 1 82 ? -1.085 3.236 9.526 1.00 96.88 82 VAL A N 1
ATOM 663 C CA . VAL A 1 82 ?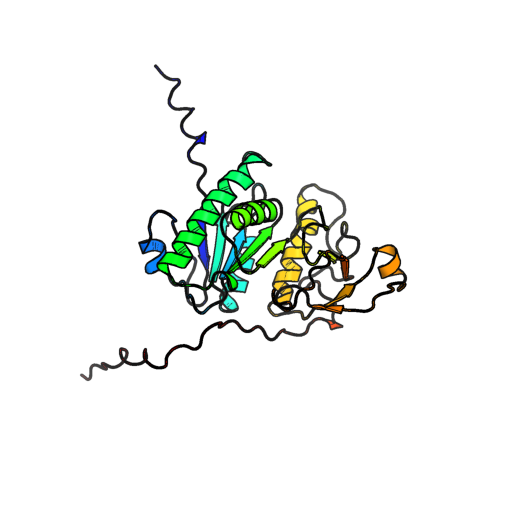 -0.555 2.540 10.693 1.00 96.88 82 VAL A CA 1
ATOM 664 C C . VAL A 1 82 ? 0.828 3.095 10.975 1.00 96.88 82 VAL A C 1
ATOM 666 O O . VAL A 1 82 ? 1.743 2.893 10.178 1.00 96.88 82 VAL A O 1
ATOM 669 N N . ASP A 1 83 ? 0.949 3.795 12.095 1.00 91.12 83 ASP A N 1
ATOM 670 C CA . ASP A 1 83 ? 2.220 4.291 12.614 1.00 91.12 83 ASP A CA 1
ATOM 671 C C . ASP A 1 83 ? 2.642 3.401 13.776 1.00 91.12 83 ASP A C 1
ATOM 673 O O . ASP A 1 83 ? 1.825 3.076 14.636 1.00 91.12 83 ASP A O 1
ATOM 677 N N . PHE A 1 84 ? 3.888 2.956 13.791 1.00 91.12 84 PHE A N 1
ATOM 678 C CA . PHE A 1 84 ? 4.389 2.067 14.827 1.00 91.12 84 PHE A CA 1
ATOM 679 C C . PHE A 1 84 ? 5.835 2.404 15.139 1.00 91.12 84 PHE A C 1
ATOM 681 O O . PHE A 1 84 ? 6.593 2.882 14.296 1.00 91.12 84 PHE A O 1
ATOM 688 N N . PHE A 1 85 ? 6.220 2.144 16.382 1.00 86.19 85 PHE A N 1
ATOM 689 C CA . PHE A 1 85 ? 7.560 2.455 16.831 1.00 86.19 85 PHE A CA 1
ATOM 690 C C . PHE A 1 85 ? 8.587 1.500 16.212 1.00 86.19 85 PHE A C 1
ATOM 692 O O . PHE A 1 85 ? 8.429 0.278 16.256 1.00 86.19 85 PHE A O 1
ATOM 699 N N . THR A 1 86 ? 9.654 2.068 15.653 1.00 84.62 86 THR A N 1
ATOM 700 C CA . THR A 1 86 ? 10.746 1.322 15.024 1.00 84.62 86 THR A CA 1
ATOM 701 C C . THR A 1 86 ? 12.001 1.447 15.874 1.00 84.62 86 THR A C 1
ATOM 703 O O . THR A 1 86 ? 12.534 2.545 16.023 1.00 84.62 86 THR A O 1
ATOM 706 N N . PHE A 1 87 ? 12.474 0.333 16.424 1.00 85.06 87 PHE A N 1
ATOM 707 C CA . PHE A 1 87 ? 13.670 0.303 17.281 1.00 85.06 87 PHE A CA 1
ATOM 708 C C . PHE A 1 87 ? 14.599 -0.860 16.971 1.00 85.06 87 PHE A C 1
ATOM 710 O O . PHE A 1 87 ? 15.811 -0.736 17.097 1.00 85.06 87 PHE A O 1
ATOM 717 N N . ASP A 1 88 ? 14.025 -1.974 16.529 1.00 89.31 88 ASP A N 1
ATOM 718 C CA . ASP A 1 88 ? 14.758 -3.155 16.104 1.00 89.31 88 ASP A CA 1
ATOM 719 C C . ASP A 1 88 ? 14.125 -3.724 14.834 1.00 89.31 88 ASP A C 1
ATOM 721 O O . ASP A 1 88 ? 12.901 -3.864 14.740 1.00 89.31 88 ASP A O 1
ATOM 725 N N . TYR A 1 89 ? 14.951 -4.041 13.842 1.00 85.31 89 TYR A N 1
ATOM 726 C CA . TYR A 1 89 ? 14.482 -4.450 12.519 1.00 85.31 89 TYR A CA 1
ATOM 727 C C . TYR A 1 89 ? 13.732 -5.794 12.529 1.00 85.31 89 TYR A C 1
ATOM 729 O O . TYR A 1 89 ? 12.900 -6.047 11.659 1.00 85.31 89 TYR A O 1
ATOM 737 N N . PHE A 1 90 ? 13.974 -6.648 13.527 1.00 87.31 90 PHE A N 1
ATOM 738 C CA . PHE A 1 90 ? 13.345 -7.961 13.662 1.00 87.31 90 PHE A CA 1
ATOM 739 C C . PHE A 1 90 ? 12.178 -7.956 14.654 1.00 87.31 90 PHE A C 1
ATOM 741 O O . PHE A 1 90 ? 11.133 -8.545 14.373 1.00 87.31 90 PHE A O 1
ATOM 748 N N . LEU A 1 91 ? 12.319 -7.280 15.796 1.00 90.94 91 LEU A N 1
ATOM 749 C CA . LEU A 1 91 ? 11.293 -7.235 16.838 1.00 90.94 91 LEU A CA 1
ATOM 750 C C . LEU A 1 91 ? 10.157 -6.267 16.504 1.00 90.94 91 LEU A C 1
ATOM 752 O O . LEU A 1 91 ? 9.003 -6.594 16.788 1.00 90.94 91 LEU A O 1
ATOM 756 N N . SER A 1 92 ? 10.437 -5.123 15.864 1.00 92.31 92 SER A N 1
ATOM 757 C CA . SER A 1 92 ? 9.379 -4.150 15.533 1.00 92.31 92 SER A CA 1
ATOM 758 C C . SER A 1 92 ? 8.285 -4.781 14.651 1.00 92.31 92 SER A C 1
ATOM 760 O O . SER A 1 92 ? 7.110 -4.653 15.003 1.00 92.31 92 SER A O 1
ATOM 762 N N . PRO A 1 93 ? 8.604 -5.552 13.583 1.00 94.31 93 PRO A N 1
ATOM 763 C CA . PRO A 1 93 ? 7.593 -6.278 12.810 1.00 94.31 93 PRO A CA 1
ATOM 764 C C . PRO A 1 93 ? 6.763 -7.286 13.605 1.00 94.31 93 PRO A C 1
ATOM 766 O O . PRO A 1 93 ? 5.573 -7.437 13.329 1.00 94.31 93 PRO A O 1
ATOM 769 N N . LEU A 1 94 ? 7.364 -7.983 14.575 1.00 93.94 94 LEU A N 1
ATOM 770 C CA . LEU A 1 94 ? 6.657 -8.967 15.399 1.00 93.94 94 LEU A CA 1
ATOM 771 C C . LEU A 1 94 ? 5.631 -8.291 16.312 1.00 93.94 94 LEU A C 1
ATOM 773 O O . LEU A 1 94 ? 4.475 -8.715 16.357 1.00 93.94 94 LEU A O 1
ATOM 777 N N . ILE A 1 95 ? 6.049 -7.228 17.004 1.00 93.69 95 ILE A N 1
ATOM 778 C CA . ILE A 1 95 ? 5.208 -6.492 17.954 1.00 93.69 95 ILE A CA 1
ATOM 779 C C . ILE A 1 95 ? 4.088 -5.764 17.206 1.00 93.69 95 ILE A C 1
ATOM 781 O O . ILE A 1 95 ? 2.911 -6.037 17.451 1.00 93.69 95 ILE A O 1
ATOM 785 N N . ALA A 1 96 ? 4.440 -4.926 16.226 1.00 95.56 96 ALA A N 1
ATOM 786 C CA . ALA A 1 96 ? 3.462 -4.170 15.448 1.00 95.56 96 ALA A CA 1
ATOM 787 C C . ALA A 1 96 ? 2.513 -5.099 14.674 1.00 95.56 96 ALA A C 1
ATOM 789 O O . ALA A 1 96 ? 1.314 -4.842 14.590 1.00 95.56 96 ALA A O 1
ATOM 790 N N . GLY A 1 97 ? 3.012 -6.230 14.162 1.00 97.06 97 GLY A N 1
ATOM 791 C CA . GLY A 1 97 ? 2.176 -7.241 13.517 1.00 97.06 97 GLY A CA 1
ATOM 792 C C . GLY A 1 97 ? 1.103 -7.800 14.458 1.00 97.06 97 GLY A C 1
ATOM 793 O O . GLY A 1 97 ? -0.060 -7.914 14.069 1.00 97.06 97 GLY A O 1
ATOM 794 N N . GLY A 1 98 ? 1.463 -8.099 15.711 1.00 96.75 98 GLY A N 1
ATOM 795 C CA . GLY A 1 98 ? 0.510 -8.520 16.742 1.00 96.75 98 GLY A CA 1
ATOM 796 C C . GLY A 1 98 ? -0.533 -7.451 17.076 1.00 96.75 98 GLY A C 1
ATOM 797 O O . GLY A 1 98 ? -1.720 -7.764 17.181 1.00 96.75 98 GLY A O 1
ATOM 798 N N . ASP A 1 99 ? -0.122 -6.189 17.188 1.00 96.25 99 ASP A N 1
ATOM 799 C CA . ASP A 1 99 ? -1.037 -5.076 17.463 1.00 96.25 99 ASP A CA 1
ATOM 800 C C . ASP A 1 99 ? -2.033 -4.846 16.324 1.00 96.25 99 ASP A C 1
ATOM 802 O O . ASP A 1 99 ? -3.235 -4.704 16.567 1.00 96.25 99 ASP A O 1
ATOM 806 N N . ILE A 1 100 ? -1.561 -4.874 15.074 1.00 98.06 100 ILE A N 1
ATOM 807 C CA . ILE A 1 100 ? -2.419 -4.760 13.891 1.00 98.06 100 ILE A CA 1
ATOM 808 C C . ILE A 1 100 ? -3.389 -5.938 13.822 1.00 98.06 100 ILE A C 1
ATOM 810 O O . ILE A 1 100 ? -4.560 -5.729 13.522 1.00 98.06 100 ILE A O 1
ATOM 814 N N . ALA A 1 101 ? -2.958 -7.166 14.124 1.00 98.31 101 ALA A N 1
ATOM 815 C CA . ALA A 1 101 ? -3.849 -8.326 14.131 1.00 98.31 101 ALA A CA 1
ATOM 816 C C . ALA A 1 101 ? -4.978 -8.189 15.167 1.00 98.31 101 ALA A C 1
ATOM 818 O O . ALA A 1 101 ? -6.141 -8.451 14.852 1.00 98.31 101 ALA A O 1
ATOM 819 N N . LYS A 1 102 ? -4.659 -7.716 16.380 1.00 97.44 102 LYS A N 1
ATOM 820 C CA . LYS A 1 102 ? -5.662 -7.417 17.416 1.00 97.44 102 LYS A CA 1
ATOM 821 C C . LYS A 1 102 ? -6.616 -6.309 16.971 1.00 97.44 102 LYS A C 1
ATOM 823 O O . LYS A 1 102 ? -7.826 -6.438 17.147 1.00 97.44 102 LYS A O 1
ATOM 828 N N . PHE A 1 103 ? -6.089 -5.247 16.363 1.00 98.25 103 PHE A N 1
ATOM 829 C CA . PHE A 1 103 ? -6.909 -4.160 15.835 1.00 98.25 103 PHE A CA 1
ATOM 830 C C . PHE A 1 103 ? -7.821 -4.626 14.695 1.00 98.25 103 PHE A C 1
ATOM 832 O O . PHE A 1 103 ? -8.997 -4.281 14.684 1.00 98.25 103 PHE A O 1
ATOM 839 N N . LEU A 1 104 ? -7.324 -5.450 13.766 1.00 98.62 104 LEU A N 1
ATOM 840 C CA . LEU A 1 104 ? -8.120 -6.035 12.682 1.00 98.62 104 LEU A CA 1
ATOM 841 C C . LEU A 1 104 ? -9.279 -6.872 13.230 1.00 98.62 104 LEU A C 1
ATOM 843 O O . LEU A 1 104 ? -10.405 -6.726 12.756 1.00 98.62 104 LEU A O 1
ATOM 847 N N . ALA A 1 105 ? -9.027 -7.693 14.254 1.00 98.19 105 ALA A N 1
ATOM 848 C CA . ALA A 1 105 ? -10.075 -8.457 14.921 1.00 98.19 105 ALA A CA 1
ATOM 849 C C . ALA A 1 105 ? -11.136 -7.537 15.546 1.00 98.19 105 ALA A C 1
ATOM 851 O O . ALA A 1 105 ? -12.324 -7.725 15.296 1.00 98.19 105 ALA A O 1
ATOM 852 N N . ALA A 1 106 ? -10.720 -6.501 16.285 1.00 98.06 106 ALA A N 1
ATOM 853 C CA . ALA A 1 106 ? -11.635 -5.522 16.872 1.00 98.06 106 ALA A CA 1
ATOM 854 C C . ALA A 1 106 ? -12.424 -4.740 15.807 1.00 98.06 106 ALA A C 1
ATOM 856 O O . ALA A 1 106 ? -13.626 -4.539 15.954 1.00 98.06 106 ALA A O 1
ATOM 857 N N . LEU A 1 107 ? -11.778 -4.329 14.713 1.00 98.44 107 LEU A N 1
ATOM 858 C CA . LEU A 1 107 ? -12.410 -3.605 13.612 1.00 98.44 107 LEU A CA 1
ATOM 859 C C . LEU A 1 107 ? -13.506 -4.446 12.954 1.00 98.44 107 LEU A C 1
ATOM 861 O O . LEU A 1 107 ? -14.616 -3.955 12.750 1.00 98.44 107 LEU A O 1
ATOM 865 N N . VAL A 1 108 ? -13.206 -5.706 12.633 1.00 98.00 108 VAL A N 1
ATOM 866 C CA . VAL A 1 108 ? -14.163 -6.633 12.012 1.00 98.00 108 VAL A CA 1
ATOM 867 C C . VAL A 1 108 ? -15.320 -6.931 12.959 1.00 98.00 108 VAL A C 1
ATOM 869 O O . VAL A 1 108 ? -16.472 -6.876 12.542 1.00 98.00 108 VAL A O 1
ATOM 872 N N . ASP A 1 109 ? -15.032 -7.153 14.237 1.00 97.50 109 ASP A N 1
ATOM 873 C CA . ASP A 1 109 ? -16.039 -7.427 15.263 1.00 97.50 109 ASP A CA 1
ATOM 874 C C . ASP A 1 109 ? -16.954 -6.215 15.547 1.00 97.50 109 ASP A C 1
ATOM 876 O O . ASP A 1 109 ? -18.154 -6.366 15.758 1.00 97.50 109 ASP A O 1
ATOM 880 N N . VAL A 1 110 ? -16.430 -4.982 15.511 1.00 98.00 110 VAL A N 1
ATOM 881 C CA . VAL A 1 110 ? -17.235 -3.760 15.711 1.00 98.00 110 VAL A CA 1
ATOM 882 C C . VAL A 1 110 ? -18.061 -3.391 14.477 1.00 98.00 110 VAL A C 1
ATOM 884 O O . VAL A 1 110 ? -19.203 -2.955 14.622 1.00 98.00 110 VAL A O 1
ATOM 887 N N . THR A 1 111 ? -17.478 -3.497 13.281 1.00 97.12 111 THR A N 1
ATOM 888 C CA . THR A 1 111 ? -18.045 -2.902 12.054 1.00 97.12 111 THR A CA 1
ATOM 889 C C . THR A 1 111 ? -18.701 -3.913 11.119 1.00 97.12 111 THR A C 1
ATOM 891 O O . THR A 1 111 ? -19.448 -3.516 10.227 1.00 97.12 111 THR A O 1
ATOM 894 N N . GLY A 1 112 ? -18.405 -5.206 11.277 1.00 96.56 112 GLY A N 1
ATOM 895 C CA . GLY A 1 112 ? -18.853 -6.258 10.366 1.00 96.56 112 GLY A CA 1
ATOM 896 C C . GLY A 1 112 ? -18.215 -6.203 8.974 1.00 96.56 112 GLY A C 1
ATOM 897 O O . GLY A 1 112 ? -18.717 -6.851 8.057 1.00 96.56 112 GLY A O 1
ATOM 898 N N . VAL A 1 113 ? -17.141 -5.425 8.775 1.00 96.69 113 VAL A N 1
ATOM 899 C CA . VAL A 1 113 ? -16.443 -5.365 7.482 1.00 96.69 113 VAL A CA 1
ATOM 900 C C . VAL A 1 113 ? -15.917 -6.745 7.083 1.00 96.69 113 VAL A C 1
ATOM 902 O O . VAL A 1 113 ? -15.312 -7.444 7.893 1.00 96.69 113 VAL A O 1
ATOM 905 N N . ASP A 1 114 ? -16.114 -7.135 5.821 1.00 95.75 114 ASP A N 1
ATOM 906 C CA . ASP A 1 114 ? -15.583 -8.398 5.298 1.00 95.75 114 ASP A CA 1
ATOM 907 C C . ASP A 1 114 ? -14.041 -8.362 5.298 1.00 95.75 114 ASP A C 1
ATOM 909 O O . ASP A 1 114 ? -13.457 -7.547 4.568 1.00 95.75 114 ASP A O 1
ATOM 913 N N . PRO A 1 115 ? -13.348 -9.259 6.029 1.00 96.69 115 PRO A N 1
ATOM 914 C CA . PRO A 1 115 ? -11.887 -9.340 6.024 1.00 96.69 115 PRO A CA 1
ATOM 915 C C . PRO A 1 115 ? -11.274 -9.483 4.624 1.00 96.69 115 PRO A C 1
ATOM 917 O O . PRO A 1 115 ? -10.165 -9.004 4.379 1.00 96.69 115 PRO A O 1
ATOM 920 N N . LYS A 1 116 ? -11.991 -10.097 3.670 1.00 94.50 116 LYS A N 1
ATOM 921 C CA . LYS A 1 116 ? -11.527 -10.251 2.277 1.00 94.50 116 LYS A CA 1
ATOM 922 C C . LYS A 1 116 ? -11.462 -8.929 1.515 1.00 94.50 116 LYS A C 1
ATOM 924 O O . LYS A 1 116 ? -10.801 -8.852 0.483 1.00 94.50 116 LYS A O 1
ATOM 929 N N . SER A 1 117 ? -12.139 -7.898 2.008 1.00 94.19 117 SER A N 1
ATOM 930 C CA . SER A 1 117 ? -12.112 -6.554 1.437 1.00 94.19 117 SER A CA 1
ATOM 931 C C . SER A 1 117 ? -11.027 -5.646 2.027 1.00 94.19 117 SER A C 1
ATOM 933 O O . SER A 1 117 ? -10.851 -4.510 1.574 1.00 94.19 117 SER A O 1
ATOM 935 N N . ILE A 1 118 ? -10.301 -6.151 3.029 1.00 96.88 118 ILE A N 1
ATOM 936 C CA . ILE A 1 118 ? -9.171 -5.478 3.659 1.00 96.88 118 ILE A CA 1
ATOM 937 C C . ILE A 1 118 ? -7.891 -5.823 2.896 1.00 96.88 118 ILE A C 1
ATOM 939 O O . ILE A 1 118 ? -7.621 -6.989 2.590 1.00 96.88 118 ILE A O 1
ATOM 943 N N . GLN A 1 119 ? -7.083 -4.800 2.627 1.00 96.25 119 GLN A N 1
ATOM 944 C CA . GLN A 1 119 ? -5.724 -4.948 2.126 1.00 96.25 119 GLN A CA 1
ATOM 945 C C . GLN A 1 119 ? -4.711 -4.278 3.057 1.00 96.25 119 GLN A C 1
ATOM 947 O O . GLN A 1 119 ? -4.956 -3.177 3.554 1.00 96.25 119 GLN A O 1
ATOM 952 N N . LEU A 1 120 ? -3.559 -4.917 3.239 1.00 98.31 120 LEU A N 1
ATOM 953 C CA . LEU A 1 120 ? -2.401 -4.332 3.910 1.00 98.31 120 LEU A CA 1
ATOM 954 C C . LEU A 1 120 ? -1.391 -3.888 2.846 1.00 98.31 120 LEU A C 1
ATOM 956 O O . LEU A 1 120 ? -0.953 -4.693 2.028 1.00 98.31 120 LEU A O 1
ATOM 960 N N . LEU A 1 121 ? -1.059 -2.603 2.832 1.00 97.50 121 LEU A N 1
ATOM 961 C CA . LEU A 1 121 ? -0.091 -1.975 1.939 1.00 97.50 121 LEU A CA 1
ATOM 962 C C . LEU A 1 121 ? 1.167 -1.685 2.756 1.00 97.50 121 LEU A C 1
ATOM 964 O O . LEU A 1 121 ? 1.197 -0.724 3.523 1.00 97.50 121 LEU A O 1
ATOM 968 N N . GLY A 1 122 ? 2.169 -2.550 2.635 1.00 96.38 122 GLY A N 1
ATOM 969 C CA . GLY A 1 122 ? 3.400 -2.440 3.406 1.00 96.38 122 GLY A CA 1
ATOM 970 C C . GLY A 1 122 ? 4.496 -1.747 2.613 1.00 96.38 122 GLY A C 1
ATOM 971 O O . GLY A 1 122 ? 4.887 -2.241 1.557 1.00 96.38 122 GLY A O 1
ATOM 972 N N . ILE A 1 123 ? 5.002 -0.628 3.125 1.00 92.81 123 ILE A N 1
ATOM 973 C CA . ILE A 1 123 ? 6.183 0.045 2.575 1.00 92.81 123 ILE A CA 1
ATOM 974 C C . ILE A 1 123 ? 7.399 -0.418 3.368 1.00 92.81 123 ILE A C 1
ATOM 976 O O . ILE A 1 123 ? 7.387 -0.349 4.597 1.00 92.81 123 ILE A O 1
ATOM 980 N N . SER A 1 124 ? 8.468 -0.840 2.689 1.00 90.62 124 SER A N 1
ATOM 981 C CA . SER A 1 124 ? 9.705 -1.248 3.365 1.00 90.62 124 SER A CA 1
ATOM 982 C C . SER A 1 124 ? 9.455 -2.355 4.403 1.00 90.62 124 SER A C 1
ATOM 984 O O . SER A 1 124 ? 8.696 -3.293 4.161 1.00 90.62 124 SER A O 1
ATOM 986 N N . MET A 1 125 ? 10.014 -2.200 5.607 1.00 92.25 125 MET A N 1
ATOM 987 C CA . MET A 1 125 ? 9.712 -2.989 6.801 1.00 92.25 125 MET A CA 1
ATOM 988 C C . MET A 1 125 ? 8.205 -3.203 7.058 1.00 92.25 125 MET A C 1
ATOM 990 O O . MET A 1 125 ? 7.816 -4.252 7.575 1.00 92.25 125 MET A O 1
ATOM 994 N N . GLY A 1 126 ? 7.339 -2.273 6.649 1.00 94.88 126 GLY A N 1
ATOM 995 C CA . GLY A 1 126 ? 5.889 -2.379 6.784 1.00 94.88 126 GLY A CA 1
ATOM 996 C C . GLY A 1 126 ? 5.278 -3.605 6.096 1.00 94.88 126 GLY A C 1
ATOM 997 O O . GLY A 1 126 ? 4.248 -4.103 6.551 1.00 94.88 126 GLY A O 1
ATOM 998 N N . VAL A 1 127 ? 5.902 -4.166 5.049 1.00 95.69 127 VAL A N 1
ATOM 999 C CA . VAL A 1 127 ? 5.407 -5.422 4.448 1.00 95.69 127 VAL A CA 1
ATOM 1000 C C . VAL A 1 127 ? 5.672 -6.631 5.344 1.00 95.69 127 VAL A C 1
ATOM 1002 O O . VAL A 1 127 ? 4.840 -7.535 5.432 1.00 95.69 127 VAL A O 1
ATOM 1005 N N . HIS A 1 128 ? 6.785 -6.636 6.077 1.00 95.38 128 HIS A N 1
ATOM 1006 C CA . HIS A 1 128 ? 7.070 -7.683 7.053 1.00 95.38 128 HIS A CA 1
ATOM 1007 C C . HIS A 1 128 ? 6.095 -7.598 8.227 1.00 95.38 128 HIS A C 1
ATOM 1009 O O . HIS A 1 128 ? 5.543 -8.619 8.634 1.00 95.38 128 HIS A O 1
ATOM 1015 N N . VAL A 1 129 ? 5.796 -6.381 8.692 1.00 96.88 129 VAL A N 1
ATOM 1016 C CA . VAL A 1 129 ? 4.746 -6.117 9.687 1.00 96.88 129 VAL A CA 1
ATOM 1017 C C . VAL A 1 129 ? 3.390 -6.644 9.190 1.00 96.88 129 VAL A C 1
ATOM 1019 O O . VAL A 1 129 ? 2.700 -7.367 9.908 1.00 96.88 129 VAL A O 1
ATOM 1022 N N . ALA A 1 130 ? 3.029 -6.363 7.931 1.00 97.88 130 ALA A N 1
ATOM 1023 C CA . ALA A 1 130 ? 1.799 -6.859 7.311 1.00 97.88 130 ALA A CA 1
ATOM 1024 C C . ALA A 1 130 ? 1.735 -8.396 7.262 1.00 97.88 130 ALA A C 1
ATOM 1026 O O . ALA A 1 130 ? 0.683 -8.990 7.522 1.00 97.88 130 ALA A O 1
ATOM 1027 N N . GLY A 1 131 ? 2.861 -9.043 6.947 1.00 97.00 131 GLY A N 1
ATOM 1028 C CA . GLY A 1 131 ? 3.005 -10.497 6.971 1.00 97.00 131 GLY A CA 1
ATOM 1029 C C . GLY A 1 131 ? 2.810 -11.077 8.373 1.00 97.00 131 GLY A C 1
ATOM 1030 O O . GLY A 1 131 ? 2.058 -12.038 8.538 1.00 97.00 131 GLY A O 1
ATOM 1031 N N . GLN A 1 132 ? 3.414 -10.458 9.393 1.00 97.50 132 GLN A N 1
ATOM 1032 C CA . GLN A 1 132 ? 3.256 -10.869 10.793 1.00 97.50 132 GLN A CA 1
ATOM 1033 C C . GLN A 1 132 ? 1.823 -10.683 11.301 1.00 97.50 132 GLN A C 1
ATOM 1035 O O . GLN A 1 132 ? 1.292 -11.570 11.975 1.00 97.50 132 GLN A O 1
ATOM 1040 N N . ALA A 1 133 ? 1.162 -9.587 10.921 1.00 98.38 133 ALA A N 1
ATOM 1041 C CA . ALA A 1 133 ? -0.256 -9.386 11.202 1.00 98.38 133 ALA A CA 1
ATOM 1042 C C . ALA A 1 133 ? -1.112 -10.468 10.534 1.00 98.38 133 ALA A C 1
ATOM 1044 O O . ALA A 1 133 ? -1.956 -11.094 11.175 1.00 98.38 133 ALA A O 1
ATOM 1045 N N . SER A 1 134 ? -0.841 -10.764 9.260 1.00 97.75 134 SER A N 1
ATOM 1046 C CA . SER A 1 134 ? -1.636 -11.715 8.475 1.00 97.75 134 SER A CA 1
ATOM 1047 C C . SER A 1 134 ? -1.433 -13.181 8.857 1.00 97.75 134 SER A C 1
ATOM 1049 O O . SER A 1 134 ? -2.285 -14.020 8.558 1.00 97.75 134 SER A O 1
ATOM 1051 N N . ARG A 1 135 ? -0.334 -13.495 9.551 1.00 97.19 135 ARG A N 1
ATOM 1052 C CA . ARG A 1 135 ? -0.123 -14.792 10.205 1.00 97.19 135 ARG A CA 1
ATOM 1053 C C . ARG A 1 135 ? -1.120 -15.022 11.347 1.00 97.19 135 ARG A C 1
ATOM 1055 O O . ARG A 1 135 ? -1.466 -16.167 11.616 1.00 97.19 135 ARG A O 1
ATOM 1062 N N . GLN A 1 136 ? -1.576 -13.951 11.997 1.00 97.56 136 GLN A N 1
ATOM 1063 C CA . GLN A 1 136 ? -2.504 -13.992 13.131 1.00 97.56 136 GLN A CA 1
ATOM 1064 C C . GLN A 1 136 ? -3.952 -13.677 12.718 1.00 97.56 136 GLN A C 1
ATOM 1066 O O . GLN A 1 136 ? -4.882 -14.230 13.297 1.00 97.56 136 GLN A O 1
ATOM 1071 N N . PHE A 1 137 ? -4.157 -12.840 11.694 1.00 98.25 137 PHE A N 1
ATOM 1072 C CA . PHE A 1 137 ? -5.479 -12.468 11.186 1.00 98.25 137 PHE A CA 1
ATOM 1073 C C . PHE A 1 137 ? -5.503 -12.396 9.652 1.00 98.25 137 PHE A C 1
ATOM 1075 O O . PHE A 1 137 ? -4.884 -11.524 9.049 1.00 98.25 137 PHE A O 1
ATOM 1082 N N . ARG A 1 138 ? -6.243 -13.288 8.981 1.00 97.25 138 ARG A N 1
ATOM 1083 C CA . ARG A 1 138 ? -6.241 -13.353 7.507 1.00 97.25 138 ARG A CA 1
ATOM 1084 C C . ARG A 1 138 ? -7.043 -12.209 6.880 1.00 97.25 138 ARG A C 1
ATOM 1086 O O . ARG A 1 138 ? -8.250 -12.110 7.081 1.00 97.25 138 ARG A O 1
ATOM 1093 N N . VAL A 1 139 ? -6.381 -11.422 6.036 1.00 97.12 139 VAL A N 1
ATOM 1094 C CA . VAL A 1 139 ? -6.994 -10.390 5.181 1.00 97.12 139 VAL A CA 1
ATOM 1095 C C . VAL A 1 139 ? -7.100 -10.851 3.722 1.00 97.12 139 VAL A C 1
ATOM 1097 O O . VAL A 1 139 ? -6.560 -11.893 3.342 1.00 97.12 139 VAL A O 1
ATOM 1100 N N . GLY A 1 140 ? -7.771 -10.063 2.880 1.00 95.25 140 GLY A N 1
ATOM 1101 C CA . GLY A 1 140 ? -7.921 -10.353 1.454 1.00 95.25 140 GLY A CA 1
ATOM 1102 C C . GLY A 1 140 ? -6.637 -10.228 0.636 1.00 95.25 140 GLY A C 1
ATOM 1103 O O . GLY A 1 140 ? -6.422 -11.020 -0.285 1.00 95.25 140 GLY A O 1
ATOM 1104 N N . ARG A 1 141 ? -5.782 -9.243 0.945 1.00 95.88 141 ARG A N 1
ATOM 1105 C CA . ARG A 1 141 ? -4.559 -8.972 0.173 1.00 95.88 141 ARG A CA 1
ATOM 1106 C C . ARG A 1 141 ? -3.462 -8.320 1.015 1.00 95.88 141 ARG A C 1
ATOM 1108 O O . ARG A 1 141 ? -3.739 -7.428 1.807 1.00 95.88 141 ARG A O 1
ATOM 1115 N N . ILE A 1 142 ? -2.215 -8.713 0.774 1.00 97.00 142 ILE A N 1
ATOM 1116 C CA . ILE A 1 142 ? -1.023 -7.961 1.186 1.00 97.00 142 ILE A CA 1
ATOM 1117 C C . ILE A 1 142 ? -0.341 -7.490 -0.095 1.00 97.00 142 ILE A C 1
ATOM 1119 O O . ILE A 1 142 ? -0.166 -8.288 -1.017 1.00 97.00 142 ILE A O 1
ATOM 1123 N N . THR A 1 143 ? 0.017 -6.214 -0.153 1.00 96.62 143 THR A N 1
ATOM 1124 C CA . THR A 1 143 ? 0.795 -5.636 -1.246 1.00 96.62 143 THR A CA 1
ATOM 1125 C C . THR A 1 143 ? 2.125 -5.151 -0.694 1.00 96.62 143 THR A C 1
ATOM 1127 O O . THR A 1 143 ? 2.157 -4.312 0.208 1.00 96.62 143 THR A O 1
ATOM 1130 N N . ASP A 1 144 ? 3.202 -5.668 -1.272 1.00 95.69 144 ASP A N 1
ATOM 1131 C CA . ASP A 1 144 ? 4.561 -5.191 -1.055 1.00 95.69 144 ASP A CA 1
ATOM 1132 C C . ASP A 1 144 ? 4.824 -3.945 -1.910 1.00 95.69 144 ASP A C 1
ATOM 1134 O O . ASP A 1 144 ? 4.628 -3.973 -3.128 1.00 95.69 144 ASP A O 1
ATOM 1138 N N . LEU A 1 145 ? 5.224 -2.846 -1.270 1.00 94.50 145 LEU A N 1
ATOM 1139 C CA . LEU A 1 145 ? 5.504 -1.564 -1.912 1.00 94.50 145 LEU A CA 1
ATOM 1140 C C . LEU A 1 145 ? 6.964 -1.128 -1.738 1.00 94.50 145 LEU A C 1
ATOM 1142 O O . LEU A 1 145 ? 7.219 0.060 -1.550 1.00 94.50 145 LEU A O 1
ATOM 1146 N N . GLY A 1 146 ? 7.913 -2.064 -1.821 1.00 87.62 146 GLY A N 1
ATOM 1147 C CA . GLY A 1 146 ? 9.335 -1.725 -1.956 1.00 87.62 146 GLY A CA 1
ATOM 1148 C C . GLY A 1 146 ? 10.306 -2.596 -1.163 1.00 87.62 146 GLY A C 1
ATOM 1149 O O . GLY A 1 146 ? 11.374 -2.111 -0.802 1.00 87.62 146 GLY A O 1
ATOM 1150 N N . SER A 1 147 ? 9.965 -3.848 -0.847 1.00 85.38 147 SER A N 1
ATOM 1151 C CA . SER A 1 147 ? 10.928 -4.791 -0.271 1.00 85.38 147 SER A CA 1
ATOM 1152 C C . SER A 1 147 ? 12.035 -5.159 -1.255 1.00 85.38 147 SER A C 1
ATOM 1154 O O . SER A 1 147 ? 11.838 -5.200 -2.469 1.00 85.38 147 SER A O 1
ATOM 1156 N N . ILE A 1 148 ? 13.201 -5.489 -0.702 1.00 77.81 148 ILE A N 1
ATOM 1157 C CA . ILE A 1 148 ? 14.391 -5.891 -1.458 1.00 77.81 148 ILE A CA 1
ATOM 1158 C C . ILE A 1 148 ? 14.214 -7.282 -2.087 1.00 77.81 148 ILE A C 1
ATOM 1160 O O . ILE A 1 148 ? 14.818 -7.568 -3.118 1.00 77.81 148 ILE A O 1
ATOM 1164 N N . ASN A 1 149 ? 13.401 -8.165 -1.493 1.00 83.50 149 ASN A N 1
ATOM 1165 C CA . ASN A 1 149 ? 13.208 -9.518 -2.014 1.00 83.50 149 ASN A CA 1
ATOM 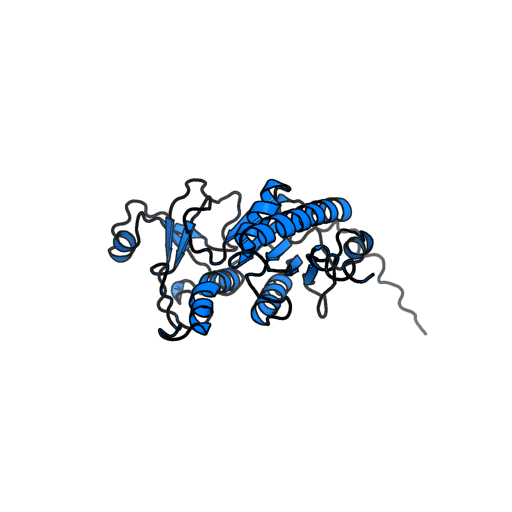1166 C C . ASN A 1 149 ? 11.965 -9.595 -2.915 1.00 83.50 149 ASN A C 1
ATOM 1168 O O . ASN A 1 149 ? 10.846 -9.614 -2.399 1.00 83.50 149 ASN A O 1
ATOM 1172 N N . PRO A 1 150 ? 12.123 -9.741 -4.243 1.00 78.31 150 PRO A N 1
ATOM 1173 C CA . PRO A 1 150 ? 10.986 -9.798 -5.142 1.00 78.31 150 PRO A CA 1
ATOM 1174 C C . PRO A 1 150 ? 10.292 -11.164 -5.153 1.00 78.31 150 PRO A C 1
ATOM 1176 O O . PRO A 1 150 ? 9.338 -11.299 -5.893 1.00 78.31 150 PRO A O 1
ATOM 1179 N N . TYR A 1 151 ? 10.720 -12.189 -4.406 1.00 86.31 151 TYR A N 1
ATOM 1180 C CA . TYR A 1 151 ? 10.172 -13.558 -4.494 1.00 86.31 151 TYR A CA 1
ATOM 1181 C C . TYR A 1 151 ? 9.328 -13.970 -3.282 1.00 86.31 151 TYR A C 1
ATOM 1183 O O . TYR A 1 151 ? 9.395 -15.110 -2.823 1.00 86.31 151 TYR A O 1
ATOM 1191 N N . VAL A 1 152 ? 8.539 -13.048 -2.737 1.00 90.44 152 VAL A N 1
ATOM 1192 C CA . VAL A 1 152 ? 7.779 -13.277 -1.493 1.00 90.44 152 VAL A CA 1
ATOM 1193 C C . VAL A 1 152 ? 6.275 -13.450 -1.710 1.00 90.44 152 VAL A C 1
ATOM 1195 O O . VAL A 1 152 ? 5.567 -13.903 -0.811 1.00 90.44 152 VAL A O 1
ATOM 1198 N N . GLY A 1 153 ? 5.767 -13.097 -2.893 1.00 92.81 153 GLY A N 1
ATOM 1199 C CA . GLY A 1 153 ? 4.342 -13.084 -3.198 1.00 92.81 153 GLY A CA 1
ATOM 1200 C C . GLY A 1 153 ? 3.870 -14.241 -4.076 1.00 92.81 153 GLY A C 1
ATOM 1201 O O . GLY A 1 153 ? 4.639 -14.952 -4.722 1.00 92.81 153 GLY A O 1
ATOM 1202 N N . HIS A 1 154 ? 2.543 -14.369 -4.171 1.00 95.00 154 HIS A N 1
ATOM 1203 C CA . HIS A 1 154 ? 1.886 -15.171 -5.213 1.00 95.00 154 HIS A CA 1
ATOM 1204 C C . HIS A 1 154 ? 2.228 -14.666 -6.625 1.00 95.00 154 HIS A C 1
ATOM 1206 O O . HIS A 1 154 ? 2.331 -15.458 -7.563 1.00 95.00 154 HIS A O 1
ATOM 1212 N N . VAL A 1 155 ? 2.406 -13.347 -6.735 1.00 95.25 155 VAL A N 1
ATOM 1213 C CA . VAL A 1 155 ? 2.764 -12.590 -7.930 1.00 95.25 155 VAL A CA 1
ATOM 1214 C C . VAL A 1 155 ? 3.869 -11.625 -7.543 1.00 95.25 155 VAL A C 1
ATOM 1216 O O . VAL A 1 155 ? 3.748 -10.938 -6.529 1.00 95.25 155 VAL A O 1
ATOM 1219 N N . ASN A 1 156 ? 4.901 -11.549 -8.376 1.00 95.50 156 ASN A N 1
ATOM 1220 C CA . ASN A 1 156 ? 6.093 -10.767 -8.100 1.00 95.50 156 ASN A CA 1
ATOM 1221 C C . ASN A 1 156 ? 6.329 -9.758 -9.228 1.00 95.50 156 ASN A C 1
ATOM 1223 O O . ASN A 1 156 ? 6.657 -10.139 -10.353 1.00 95.50 156 ASN A O 1
ATOM 1227 N N . TYR A 1 157 ? 6.116 -8.473 -8.944 1.00 95.69 157 TYR A N 1
ATOM 1228 C CA . TYR A 1 157 ? 6.272 -7.393 -9.918 1.00 95.69 157 TYR A CA 1
ATOM 1229 C C . TYR A 1 157 ? 7.639 -6.742 -9.797 1.00 95.69 157 TYR A C 1
ATOM 1231 O O . TYR A 1 157 ? 8.052 -6.360 -8.706 1.00 95.69 157 TYR A O 1
ATOM 1239 N N . VAL A 1 158 ? 8.304 -6.557 -10.932 1.00 94.94 158 VAL A N 1
ATOM 1240 C CA . VAL A 1 158 ? 9.616 -5.922 -11.001 1.00 94.94 158 VAL A CA 1
ATOM 1241 C C . VAL A 1 158 ? 9.580 -4.780 -12.006 1.00 94.94 158 VAL A C 1
ATOM 1243 O O . VAL A 1 158 ? 9.188 -4.954 -13.163 1.00 94.94 158 VAL A O 1
ATOM 1246 N N . ILE A 1 159 ? 9.952 -3.590 -11.541 1.00 94.56 159 ILE A N 1
ATOM 1247 C CA . ILE A 1 159 ? 9.976 -2.373 -12.351 1.00 94.56 159 ILE A CA 1
ATOM 1248 C C . ILE A 1 159 ? 11.414 -2.124 -12.791 1.00 94.56 159 ILE A C 1
ATOM 1250 O O . ILE A 1 159 ? 12.325 -2.088 -11.964 1.00 94.56 159 ILE A O 1
ATOM 1254 N N . ASN A 1 160 ? 11.602 -1.915 -14.091 1.00 94.50 160 ASN A N 1
ATOM 1255 C CA . ASN A 1 160 ? 12.905 -1.768 -14.726 1.00 94.50 160 ASN A CA 1
ATOM 1256 C C . ASN A 1 160 ? 13.830 -2.934 -14.339 1.00 94.50 160 ASN A C 1
ATOM 1258 O O . ASN A 1 160 ? 13.442 -4.087 -14.527 1.00 94.50 160 ASN A O 1
ATOM 1262 N N . ASP A 1 161 ? 15.027 -2.658 -13.836 1.00 90.06 161 ASP A N 1
ATOM 1263 C CA . ASP A 1 161 ? 16.014 -3.657 -13.404 1.00 90.06 161 ASP A CA 1
ATOM 1264 C C . ASP A 1 161 ? 15.921 -3.996 -11.901 1.00 90.06 161 ASP A C 1
ATOM 1266 O O . ASP A 1 161 ? 16.825 -4.633 -11.370 1.00 90.06 161 ASP A O 1
ATOM 1270 N N . ALA A 1 162 ? 14.832 -3.595 -11.232 1.00 88.38 162 ALA A N 1
ATOM 1271 C CA . ALA A 1 162 ? 14.607 -3.661 -9.780 1.00 88.38 162 ALA A CA 1
ATOM 1272 C C . ALA A 1 162 ? 15.451 -2.705 -8.923 1.00 88.38 162 ALA A C 1
ATOM 1274 O O . ALA A 1 162 ? 15.101 -2.491 -7.767 1.00 88.38 162 ALA A O 1
ATOM 1275 N N . ILE A 1 163 ? 16.524 -2.136 -9.467 1.00 84.25 163 ILE A N 1
ATOM 1276 C CA . ILE A 1 163 ? 17.532 -1.390 -8.708 1.00 84.25 163 ILE A CA 1
ATOM 1277 C C . ILE A 1 163 ? 17.415 0.095 -9.045 1.00 84.25 163 ILE A C 1
ATOM 1279 O O . ILE A 1 163 ? 17.180 0.926 -8.176 1.00 84.25 163 ILE A O 1
ATOM 1283 N N . THR A 1 164 ? 17.487 0.420 -10.331 1.00 88.00 164 THR A N 1
ATOM 1284 C CA . THR A 1 164 ? 17.486 1.779 -10.852 1.00 88.00 164 THR A CA 1
ATOM 1285 C C . THR A 1 164 ? 16.128 2.151 -11.441 1.00 88.00 164 THR A C 1
ATOM 1287 O O . THR A 1 164 ? 15.456 1.405 -12.161 1.00 88.00 164 THR A O 1
ATOM 1290 N N . GLN A 1 165 ? 15.688 3.357 -11.110 1.00 92.19 165 GLN A N 1
ATOM 1291 C CA . GLN A 1 165 ? 14.443 3.961 -11.556 1.00 92.19 165 GLN A CA 1
ATOM 1292 C C . GLN A 1 165 ? 14.728 5.353 -12.138 1.00 92.19 165 GLN A C 1
ATOM 1294 O O . GLN A 1 165 ? 15.398 6.153 -11.489 1.00 92.19 165 GLN A O 1
ATOM 1299 N N . PRO A 1 166 ? 14.193 5.687 -13.328 1.00 93.75 166 PRO A N 1
ATOM 1300 C CA . PRO A 1 166 ? 14.419 6.993 -13.942 1.00 93.75 166 PRO A CA 1
ATOM 1301 C C . PRO A 1 166 ? 14.021 8.145 -13.015 1.00 93.75 166 PRO A C 1
ATOM 1303 O O . PRO A 1 166 ? 13.002 8.051 -12.323 1.00 93.75 166 PRO A O 1
ATOM 1306 N N . GLY A 1 167 ? 14.790 9.235 -13.038 1.00 90.75 167 GLY A N 1
ATOM 1307 C CA . GLY A 1 167 ? 14.521 10.444 -12.250 1.00 90.75 167 GLY A CA 1
ATOM 1308 C C . GLY A 1 167 ? 15.006 10.407 -10.804 1.00 90.75 167 GLY A C 1
ATOM 1309 O O . GLY A 1 167 ? 14.784 11.373 -10.080 1.00 90.75 167 GLY A O 1
ATOM 1310 N N . CYS A 1 168 ? 15.641 9.318 -10.376 1.00 88.31 168 CYS A N 1
ATOM 1311 C CA . CYS A 1 168 ? 16.354 9.266 -9.107 1.00 88.31 168 CYS A CA 1
ATOM 1312 C C . CYS A 1 168 ? 17.845 9.559 -9.369 1.00 88.31 168 CYS A C 1
ATOM 1314 O O . CYS A 1 168 ? 18.381 9.036 -10.346 1.00 88.31 168 CYS A O 1
ATOM 1316 N N . PRO A 1 169 ? 18.495 10.435 -8.581 1.00 79.44 169 PRO A N 1
ATOM 1317 C CA . PRO A 1 169 ? 19.915 10.736 -8.759 1.00 79.44 169 PRO A CA 1
ATOM 1318 C C . PRO A 1 169 ? 20.799 9.534 -8.377 1.00 79.44 169 PRO A C 1
ATOM 1320 O O . PRO A 1 169 ? 20.324 8.599 -7.746 1.00 79.44 169 PRO A O 1
ATOM 1323 N N . ASP A 1 170 ? 22.079 9.540 -8.753 1.00 69.19 170 ASP A N 1
ATOM 1324 C CA . ASP A 1 170 ? 22.990 8.400 -8.527 1.00 69.19 170 ASP A CA 1
ATOM 1325 C C . ASP A 1 170 ? 23.880 8.540 -7.264 1.00 69.19 170 ASP A C 1
ATOM 1327 O O . ASP A 1 170 ? 24.718 7.678 -7.018 1.00 69.19 170 ASP A O 1
ATOM 1331 N N . MET A 1 171 ? 23.759 9.614 -6.461 1.00 54.84 171 MET A N 1
ATOM 1332 C CA . MET A 1 171 ? 24.757 9.979 -5.426 1.00 54.84 171 MET A CA 1
ATOM 1333 C C . MET A 1 171 ? 24.162 10.696 -4.185 1.00 54.84 171 MET A C 1
ATOM 1335 O O . MET A 1 171 ? 23.998 11.911 -4.268 1.00 54.84 171 MET A O 1
ATOM 1339 N N . ASP A 1 172 ? 23.806 9.967 -3.100 1.00 52.94 172 ASP A N 1
ATOM 1340 C CA . ASP A 1 172 ? 23.513 10.408 -1.697 1.00 52.94 172 ASP A CA 1
ATOM 1341 C C . ASP A 1 172 ? 22.556 9.433 -0.937 1.00 52.94 172 ASP A C 1
ATOM 1343 O O . ASP A 1 172 ? 21.741 8.757 -1.543 1.00 52.94 172 ASP A O 1
ATOM 1347 N N . GLU A 1 173 ? 22.596 9.339 0.397 1.00 51.44 173 GLU A N 1
ATOM 1348 C CA . GLU A 1 173 ? 21.750 8.419 1.199 1.00 51.44 173 GLU A CA 1
ATOM 1349 C C . GLU A 1 173 ? 20.250 8.780 1.191 1.00 51.44 173 GLU A C 1
ATOM 1351 O O . GLU A 1 173 ? 19.386 7.911 1.337 1.00 51.44 173 GLU A O 1
ATOM 1356 N N . SER A 1 174 ? 19.902 10.050 0.948 1.00 55.03 174 SER A N 1
ATOM 1357 C CA . SER A 1 174 ? 18.509 10.494 0.765 1.00 55.03 174 SER A CA 1
ATOM 1358 C C . SER A 1 174 ? 17.853 9.952 -0.526 1.00 55.03 174 SER A C 1
ATOM 1360 O O . SER A 1 174 ? 16.632 10.036 -0.702 1.00 55.03 174 SER A O 1
ATOM 1362 N N . ILE A 1 175 ? 18.655 9.343 -1.407 1.00 58.47 175 ILE A N 1
ATOM 1363 C CA . ILE A 1 175 ? 18.304 8.856 -2.748 1.00 58.47 175 ILE A CA 1
ATOM 1364 C C . ILE A 1 175 ? 17.758 7.437 -2.749 1.00 58.47 175 ILE A C 1
ATOM 1366 O O . ILE A 1 175 ? 16.893 7.135 -3.575 1.00 58.47 175 ILE A O 1
ATOM 1370 N N . GLU A 1 176 ? 18.178 6.589 -1.808 1.00 66.88 176 GLU A N 1
ATOM 1371 C CA . GLU A 1 176 ? 17.630 5.234 -1.664 1.00 66.88 176 GLU A CA 1
ATOM 1372 C C . GLU A 1 176 ? 16.105 5.288 -1.551 1.00 66.88 176 GLU A C 1
ATOM 1374 O O . GLU A 1 176 ? 15.380 4.505 -2.160 1.00 66.88 176 GLU A O 1
ATOM 1379 N N . LEU A 1 177 ? 15.589 6.326 -0.891 1.00 80.69 177 LEU A N 1
ATOM 1380 C CA . LEU A 1 177 ? 14.162 6.543 -0.731 1.00 80.69 177 LEU A CA 1
ATOM 1381 C C . LEU A 1 177 ? 13.421 6.824 -2.053 1.00 80.69 177 LEU A C 1
ATOM 1383 O O . LEU A 1 177 ? 12.244 6.478 -2.174 1.00 80.69 177 LEU A O 1
ATOM 1387 N N . CYS A 1 178 ? 14.080 7.416 -3.056 1.00 86.38 178 CYS A N 1
ATOM 1388 C CA . CYS A 1 178 ? 13.488 7.659 -4.375 1.00 86.38 178 CYS A CA 1
ATOM 1389 C C . CYS A 1 178 ? 13.222 6.345 -5.117 1.00 86.38 178 CYS A C 1
ATOM 1391 O O . CYS A 1 178 ? 12.095 6.107 -5.571 1.00 86.38 178 CYS A O 1
ATOM 1393 N N . TYR A 1 179 ? 14.236 5.475 -5.193 1.00 88.25 179 TYR A N 1
ATOM 1394 C CA . TYR A 1 179 ? 14.103 4.138 -5.771 1.00 88.25 179 TYR A CA 1
ATOM 1395 C C . TYR A 1 179 ? 13.085 3.316 -4.975 1.00 88.25 179 TYR A C 1
ATOM 1397 O O . TYR A 1 179 ? 12.141 2.757 -5.542 1.00 88.25 179 TYR A O 1
ATOM 1405 N N . HIS A 1 180 ? 13.214 3.346 -3.650 1.00 87.69 180 HIS A N 1
ATOM 1406 C CA . HIS A 1 180 ? 12.410 2.581 -2.709 1.00 87.69 180 HIS A CA 1
ATOM 1407 C C . HIS A 1 180 ? 10.906 2.889 -2.790 1.00 87.69 180 HIS A C 1
ATOM 1409 O O . HIS A 1 180 ? 10.080 1.979 -2.772 1.00 87.69 180 HIS A O 1
ATOM 1415 N N . LEU A 1 181 ? 10.523 4.161 -2.959 1.00 89.62 181 LEU A N 1
ATOM 1416 C CA . LEU A 1 181 ? 9.114 4.562 -3.057 1.00 89.62 181 LEU A CA 1
ATOM 1417 C C . LEU A 1 181 ? 8.521 4.432 -4.470 1.00 89.62 181 LEU A C 1
ATOM 1419 O O . LEU A 1 181 ? 7.319 4.659 -4.648 1.00 89.62 181 LEU A O 1
ATOM 1423 N N . ARG A 1 182 ? 9.299 4.057 -5.499 1.00 92.69 182 ARG A N 1
ATOM 1424 C CA . ARG A 1 182 ? 8.789 3.956 -6.882 1.00 92.69 182 ARG A CA 1
ATOM 1425 C C . ARG A 1 182 ? 7.608 2.988 -6.992 1.00 92.69 182 ARG A C 1
ATOM 1427 O O . ARG A 1 182 ? 6.639 3.300 -7.690 1.00 92.69 182 ARG A O 1
ATOM 1434 N N . ALA A 1 183 ? 7.659 1.859 -6.285 1.00 93.75 183 ALA A N 1
ATOM 1435 C CA . ALA A 1 183 ? 6.569 0.886 -6.244 1.00 93.75 183 ALA A CA 1
ATOM 1436 C C . ALA A 1 183 ? 5.288 1.489 -5.640 1.00 93.75 183 ALA A C 1
ATOM 1438 O O . ALA A 1 183 ? 4.213 1.360 -6.230 1.00 93.75 183 ALA A O 1
ATOM 1439 N N . ALA A 1 184 ? 5.407 2.222 -4.526 1.00 94.00 184 ALA A N 1
ATOM 1440 C CA . ALA A 1 184 ? 4.297 2.935 -3.896 1.00 94.00 184 ALA A CA 1
ATOM 1441 C C . ALA A 1 184 ? 3.656 3.964 -4.843 1.00 94.00 184 ALA A C 1
ATOM 1443 O O . ALA A 1 184 ? 2.433 3.996 -4.985 1.00 94.00 184 ALA A O 1
ATOM 1444 N N . TYR A 1 185 ? 4.463 4.756 -5.558 1.00 94.38 185 TYR A N 1
ATOM 1445 C CA . TYR A 1 185 ? 3.946 5.749 -6.504 1.00 94.38 185 TYR A CA 1
ATOM 1446 C C . TYR A 1 185 ? 3.268 5.134 -7.729 1.00 94.38 185 TYR A C 1
ATOM 1448 O O . TYR A 1 185 ? 2.224 5.629 -8.150 1.00 94.38 185 TYR A O 1
ATOM 1456 N N . LEU A 1 186 ? 3.817 4.059 -8.303 1.00 95.12 186 LEU A N 1
ATOM 1457 C CA . LEU A 1 186 ? 3.152 3.350 -9.400 1.00 95.12 186 LEU A CA 1
ATOM 1458 C C . LEU A 1 186 ? 1.855 2.686 -8.928 1.00 95.12 186 LEU A C 1
ATOM 1460 O O . LEU A 1 186 ? 0.859 2.688 -9.654 1.00 95.12 186 LEU A O 1
ATOM 1464 N N . TYR A 1 187 ? 1.834 2.149 -7.705 1.00 95.25 187 TYR A N 1
ATOM 1465 C CA . TYR A 1 187 ? 0.621 1.591 -7.116 1.00 95.25 187 TYR A CA 1
ATOM 1466 C C . TYR A 1 187 ? -0.448 2.671 -6.918 1.00 95.25 187 TYR A C 1
ATOM 1468 O O . TYR A 1 187 ? -1.605 2.461 -7.280 1.00 95.25 187 TYR A O 1
ATOM 1476 N N . LEU A 1 188 ? -0.063 3.855 -6.435 1.00 93.81 188 LEU A N 1
ATOM 1477 C CA . LEU A 1 188 ? -0.950 5.011 -6.341 1.00 93.81 188 LEU A CA 1
ATOM 1478 C C . LEU A 1 188 ? -1.462 5.446 -7.720 1.00 93.81 188 LEU A C 1
ATOM 1480 O O . LEU A 1 188 ? -2.659 5.646 -7.893 1.00 93.81 188 LEU A O 1
ATOM 1484 N N . ALA A 1 189 ? -0.591 5.509 -8.728 1.00 94.38 189 ALA A N 1
ATOM 1485 C CA . ALA A 1 189 ? -0.974 5.845 -10.096 1.00 94.38 189 ALA A CA 1
ATOM 1486 C C . ALA A 1 189 ? -1.976 4.847 -10.700 1.00 94.38 189 ALA A C 1
ATOM 1488 O O . ALA A 1 189 ? -2.846 5.245 -11.480 1.00 94.38 189 ALA A O 1
ATOM 1489 N N . SER A 1 190 ? -1.909 3.572 -10.298 1.00 93.44 190 SER A N 1
ATOM 1490 C CA . SER A 1 190 ? -2.883 2.543 -10.686 1.00 93.44 190 SER A CA 1
ATOM 1491 C C . SER A 1 190 ? -4.295 2.773 -10.126 1.00 93.44 190 SER A C 1
ATOM 1493 O O . SER A 1 190 ? -5.203 2.013 -10.451 1.00 93.44 190 SER A O 1
ATOM 1495 N N . LEU A 1 191 ? -4.508 3.795 -9.283 1.00 90.56 191 LEU A N 1
ATOM 1496 C CA . LEU A 1 191 ? -5.840 4.164 -8.800 1.00 90.56 191 LEU A CA 1
ATOM 1497 C C . LEU A 1 191 ? -6.634 5.022 -9.785 1.00 90.56 191 LEU A C 1
ATOM 1499 O O . LEU A 1 191 ? -7.864 4.982 -9.776 1.00 90.56 191 LEU A O 1
ATOM 1503 N N . ASP A 1 192 ? -5.971 5.872 -10.567 1.00 89.38 192 ASP A N 1
ATOM 1504 C CA . ASP A 1 192 ? -6.685 6.861 -11.381 1.00 89.38 192 ASP A CA 1
ATOM 1505 C C . ASP A 1 192 ? -5.939 7.427 -12.586 1.00 89.38 192 ASP A C 1
ATOM 1507 O O . ASP A 1 192 ? -6.576 8.057 -13.430 1.00 89.38 192 ASP A O 1
ATOM 1511 N N . LYS A 1 193 ? -4.626 7.223 -12.690 1.00 93.00 193 LYS A N 1
ATOM 1512 C CA . LYS A 1 193 ? -3.828 7.733 -13.810 1.00 93.00 193 LYS A CA 1
ATOM 1513 C C . LYS A 1 193 ? -3.450 6.651 -14.805 1.00 93.00 193 LYS A C 1
ATOM 1515 O O . LYS A 1 193 ? -3.293 6.971 -15.978 1.00 93.00 193 LYS A O 1
ATOM 1520 N N . CYS A 1 194 ? -3.278 5.414 -14.345 1.00 95.06 194 CYS A N 1
ATOM 1521 C CA . CYS A 1 194 ? -2.679 4.364 -15.153 1.00 95.06 194 CYS A CA 1
ATOM 1522 C C . CYS A 1 194 ? -3.442 3.041 -15.083 1.00 95.06 194 CYS A C 1
ATOM 1524 O O . CYS A 1 194 ? -3.856 2.601 -14.012 1.00 95.06 194 CYS A O 1
ATOM 1526 N N . THR A 1 195 ? -3.514 2.358 -16.222 1.00 94.62 195 THR A N 1
ATOM 1527 C CA . THR A 1 195 ? -3.885 0.946 -16.329 1.00 94.62 195 THR A CA 1
ATOM 1528 C C . THR A 1 195 ? -2.658 0.204 -16.843 1.00 94.62 195 THR A C 1
ATOM 1530 O O . THR A 1 195 ? -2.339 0.273 -18.024 1.00 94.62 195 THR A O 1
ATOM 1533 N N . ILE A 1 196 ? -1.931 -0.448 -15.934 1.00 94.81 196 ILE A N 1
ATOM 1534 C CA . ILE A 1 196 ? -0.591 -0.984 -16.201 1.00 94.81 196 ILE A CA 1
ATOM 1535 C C . ILE A 1 196 ? -0.654 -2.507 -16.266 1.00 94.81 196 ILE A C 1
ATOM 1537 O O . ILE A 1 196 ? -1.266 -3.139 -15.402 1.00 94.81 196 ILE A O 1
ATOM 1541 N N . TYR A 1 197 ? 0.038 -3.087 -17.244 1.00 94.94 197 TYR A N 1
ATOM 1542 C CA . TYR A 1 197 ? 0.224 -4.527 -17.357 1.00 94.94 197 TYR A CA 1
ATOM 1543 C C . TYR A 1 197 ? 1.708 -4.882 -17.333 1.00 94.94 197 TYR A C 1
ATOM 1545 O O . TYR A 1 197 ? 2.505 -4.311 -18.075 1.00 94.94 197 TYR A O 1
ATOM 1553 N N . PHE A 1 198 ? 2.073 -5.847 -16.496 1.00 96.12 198 PHE A N 1
ATOM 1554 C CA . PHE A 1 198 ? 3.425 -6.385 -16.436 1.00 96.12 198 PHE A CA 1
ATOM 1555 C C . PHE A 1 198 ? 3.485 -7.695 -17.211 1.00 96.12 198 PHE A C 1
ATOM 1557 O O . PHE A 1 198 ? 2.555 -8.502 -17.166 1.00 96.12 198 PHE A O 1
ATOM 1564 N N . LYS A 1 199 ? 4.598 -7.923 -17.900 1.00 95.88 199 LYS A N 1
ATOM 1565 C CA . LYS A 1 199 ? 4.800 -9.096 -18.747 1.00 95.88 199 LYS A CA 1
ATOM 1566 C C . LYS A 1 199 ? 5.500 -10.203 -17.975 1.00 95.88 199 LYS A C 1
ATOM 1568 O O . LYS A 1 199 ? 6.565 -9.967 -17.405 1.00 95.88 199 LYS A O 1
ATOM 1573 N N . GLN A 1 200 ? 4.953 -11.415 -17.989 1.00 95.50 200 GLN A N 1
ATOM 1574 C CA . GLN A 1 200 ? 5.624 -12.566 -17.386 1.00 95.50 200 GLN A CA 1
ATOM 1575 C C . GLN A 1 200 ? 6.965 -12.806 -18.089 1.00 95.50 200 GLN A C 1
ATOM 1577 O O . GLN A 1 200 ? 7.029 -12.916 -19.312 1.00 95.50 200 GLN A O 1
ATOM 1582 N N . CYS A 1 201 ? 8.055 -12.876 -17.328 1.00 94.44 201 CYS A N 1
ATOM 1583 C CA . CYS A 1 201 ? 9.349 -13.256 -17.882 1.00 94.44 201 CYS A CA 1
ATOM 1584 C C . CYS A 1 201 ? 10.254 -13.876 -16.815 1.00 94.44 201 CYS A C 1
ATOM 1586 O O . CYS A 1 201 ? 10.187 -13.506 -15.645 1.00 94.44 201 CYS A O 1
ATOM 1588 N N . GLY A 1 202 ? 11.112 -14.818 -17.215 1.00 91.50 202 GLY A N 1
ATOM 1589 C CA . GLY A 1 202 ? 12.000 -15.529 -16.287 1.00 91.50 202 GLY A CA 1
ATOM 1590 C C . GLY A 1 202 ? 13.169 -14.694 -15.757 1.00 91.50 202 GLY A C 1
ATOM 1591 O O . GLY A 1 202 ? 13.691 -14.997 -14.693 1.00 91.50 202 GLY A O 1
ATOM 1592 N N . SER A 1 203 ? 13.584 -13.647 -16.476 1.00 91.88 203 SER A N 1
ATOM 1593 C CA . SER A 1 203 ? 14.663 -12.751 -16.051 1.00 91.88 203 SER A CA 1
ATOM 1594 C C . SER A 1 203 ? 14.558 -11.385 -16.722 1.00 91.88 203 SER A C 1
ATOM 1596 O O . SER A 1 203 ? 13.919 -11.241 -17.770 1.00 91.88 203 SER A O 1
ATOM 1598 N N . TYR A 1 204 ? 15.247 -10.396 -16.148 1.00 92.31 204 TYR A N 1
ATOM 1599 C CA . TYR A 1 204 ? 15.332 -9.052 -16.711 1.00 92.31 204 TYR A CA 1
ATOM 1600 C C . TYR A 1 204 ? 15.934 -9.049 -18.120 1.00 92.31 204 TYR A C 1
ATOM 1602 O O . TYR A 1 204 ? 15.406 -8.408 -19.024 1.00 92.31 204 TYR A O 1
ATOM 1610 N N . ILE A 1 205 ? 17.015 -9.807 -18.332 1.00 93.31 205 ILE A N 1
ATOM 1611 C CA . ILE A 1 205 ? 17.705 -9.875 -19.628 1.00 93.31 205 ILE A CA 1
ATOM 1612 C C . ILE A 1 205 ? 16.768 -10.449 -20.693 1.00 93.31 205 ILE A C 1
ATOM 1614 O O . ILE A 1 205 ? 16.620 -9.863 -21.764 1.00 93.31 205 ILE A O 1
ATOM 1618 N N . ALA A 1 206 ? 16.068 -11.547 -20.387 1.00 94.62 206 ALA A N 1
ATOM 1619 C CA . ALA A 1 206 ? 15.090 -12.120 -21.308 1.00 94.62 206 ALA A CA 1
ATOM 1620 C C . ALA A 1 206 ? 13.952 -11.134 -21.611 1.00 94.62 206 ALA A C 1
ATOM 1622 O O . ALA A 1 206 ? 13.515 -11.030 -22.756 1.00 94.62 206 ALA A O 1
ATOM 1623 N N . PHE A 1 207 ? 13.504 -10.375 -20.608 1.00 95.31 207 PHE A N 1
ATOM 1624 C CA . PHE A 1 207 ? 12.493 -9.337 -20.780 1.00 95.31 207 PHE A CA 1
ATOM 1625 C C . PHE A 1 207 ? 12.970 -8.219 -21.712 1.00 95.31 207 PHE A C 1
ATOM 1627 O O . PHE A 1 207 ? 12.277 -7.890 -22.676 1.00 95.31 207 PHE A O 1
ATOM 1634 N N . ARG A 1 208 ? 14.179 -7.695 -21.486 1.00 95.00 208 ARG A N 1
ATOM 1635 C CA . ARG A 1 208 ? 14.779 -6.623 -22.292 1.00 95.00 208 ARG A CA 1
ATOM 1636 C C . ARG A 1 208 ? 15.078 -7.042 -23.729 1.00 95.00 208 ARG A C 1
ATOM 1638 O O . ARG A 1 208 ? 14.937 -6.213 -24.621 1.00 95.00 208 ARG A O 1
ATOM 1645 N N . LEU A 1 209 ? 15.448 -8.302 -23.951 1.00 95.00 209 LEU A N 1
ATOM 1646 C CA . LEU A 1 209 ? 15.706 -8.861 -25.282 1.00 95.00 209 LEU A CA 1
ATOM 1647 C C . LEU A 1 209 ? 14.439 -9.386 -25.983 1.00 95.00 209 LEU A C 1
ATOM 1649 O O . LEU A 1 209 ? 14.517 -9.862 -27.111 1.00 95.00 209 LEU A O 1
ATOM 1653 N N . GLY A 1 210 ? 13.268 -9.333 -25.338 1.00 93.75 210 GLY A N 1
ATOM 1654 C CA . GLY A 1 210 ? 12.013 -9.819 -25.922 1.00 93.75 210 GLY A CA 1
ATOM 1655 C C . GLY A 1 210 ? 11.884 -11.349 -25.993 1.00 93.75 210 GLY A C 1
ATOM 1656 O O . GLY A 1 210 ? 11.006 -11.854 -26.689 1.00 93.75 210 GLY A O 1
ATOM 1657 N N . LEU A 1 211 ? 12.701 -12.087 -25.240 1.00 94.88 211 LEU A N 1
ATOM 1658 C CA . LEU A 1 211 ? 12.820 -13.552 -25.262 1.00 94.88 211 LEU A CA 1
ATOM 1659 C C . LEU A 1 211 ? 11.911 -14.269 -24.242 1.00 94.88 211 LEU A C 1
ATOM 1661 O O . LEU A 1 211 ? 12.146 -15.426 -23.889 1.00 94.88 211 LEU A O 1
ATOM 1665 N N . CYS A 1 212 ? 10.872 -13.603 -23.731 1.00 93.06 212 CYS A N 1
ATOM 1666 C CA . CYS A 1 212 ? 9.932 -14.214 -22.787 1.00 93.06 212 CYS A CA 1
ATOM 1667 C C . CYS A 1 212 ? 9.137 -15.343 -23.459 1.00 93.06 212 CYS A C 1
ATOM 1669 O O . CYS A 1 212 ? 8.435 -15.107 -24.447 1.00 93.06 212 CYS A O 1
ATOM 1671 N N . ARG A 1 213 ? 9.241 -16.558 -22.904 1.00 84.31 213 ARG A N 1
ATOM 1672 C CA . ARG A 1 213 ? 8.507 -17.745 -23.378 1.00 84.31 213 ARG A CA 1
ATOM 1673 C C . ARG A 1 213 ? 6.999 -17.589 -23.188 1.00 84.31 213 ARG A C 1
ATOM 1675 O O . ARG A 1 213 ? 6.233 -17.833 -24.112 1.00 84.31 213 ARG A O 1
ATOM 1682 N N . ASP A 1 214 ? 6.597 -17.164 -21.996 1.00 79.88 214 ASP A N 1
ATOM 1683 C CA . ASP A 1 214 ? 5.221 -16.805 -21.673 1.00 79.88 214 ASP A CA 1
ATOM 1684 C C . ASP A 1 214 ? 4.996 -15.339 -22.073 1.00 79.88 214 ASP A C 1
ATOM 1686 O O . ASP A 1 214 ? 5.831 -14.470 -21.807 1.00 79.88 214 ASP A O 1
ATOM 1690 N N . ARG A 1 215 ? 3.892 -15.066 -22.766 1.00 75.81 215 ARG A N 1
ATOM 1691 C CA . ARG A 1 215 ? 3.512 -13.710 -23.190 1.00 75.81 215 ARG A CA 1
ATOM 1692 C C . ARG A 1 215 ? 2.305 -13.184 -22.417 1.00 75.81 215 ARG A C 1
ATOM 1694 O O . ARG A 1 215 ? 1.729 -12.179 -22.826 1.00 75.81 215 ARG A O 1
ATOM 1701 N N . SER A 1 216 ? 1.918 -13.851 -21.329 1.00 89.00 216 SER A N 1
ATOM 1702 C CA . SER A 1 216 ? 0.852 -13.371 -20.462 1.00 89.00 216 SER A CA 1
ATOM 1703 C C . SER A 1 216 ? 1.226 -12.034 -19.828 1.00 89.00 216 SER A C 1
ATOM 1705 O O . SER A 1 216 ? 2.334 -11.810 -19.329 1.00 89.00 216 SER A O 1
ATOM 1707 N N . ASN A 1 217 ? 0.253 -11.137 -19.880 1.00 93.25 217 ASN A N 1
ATOM 1708 C CA . ASN A 1 217 ? 0.292 -9.841 -19.243 1.00 93.25 217 ASN A CA 1
ATOM 1709 C C . ASN A 1 217 ? -0.612 -9.895 -18.017 1.00 93.25 217 ASN A C 1
ATOM 1711 O O . ASN A 1 217 ? -1.713 -10.442 -18.078 1.00 93.25 217 ASN A O 1
ATOM 1715 N N . LEU A 1 218 ? -0.159 -9.307 -16.918 1.00 95.31 218 LEU A N 1
ATOM 1716 C CA . LEU A 1 218 ? -0.901 -9.265 -15.671 1.00 95.31 218 LEU A CA 1
ATOM 1717 C C . LEU A 1 218 ? -1.114 -7.817 -15.250 1.00 95.31 218 LEU A C 1
ATOM 1719 O O . LEU A 1 218 ? -0.161 -7.039 -15.191 1.00 95.31 218 LEU A O 1
ATOM 1723 N N . ALA A 1 219 ? -2.366 -7.465 -14.963 1.00 94.75 219 ALA A N 1
ATOM 1724 C CA . ALA A 1 219 ? -2.716 -6.144 -14.459 1.00 94.75 219 ALA A CA 1
ATOM 1725 C C . ALA A 1 219 ? -1.952 -5.849 -13.160 1.00 94.75 219 ALA A C 1
ATOM 1727 O O . ALA A 1 219 ? -1.716 -6.757 -12.367 1.00 94.75 219 ALA A O 1
ATOM 1728 N N . PHE A 1 220 ? -1.562 -4.598 -12.937 1.00 94.88 220 PHE A N 1
ATOM 1729 C CA . PHE A 1 220 ? -0.825 -4.173 -11.749 1.00 94.88 220 PHE A CA 1
ATOM 1730 C C . PHE A 1 220 ? -1.687 -3.339 -10.796 1.00 94.88 220 PHE A C 1
ATOM 1732 O O . PHE A 1 220 ? -2.623 -2.644 -11.198 1.00 94.88 220 PHE A O 1
ATOM 1739 N N . GLY A 1 221 ? -1.337 -3.395 -9.512 1.00 91.88 221 GLY A N 1
ATOM 1740 C CA . GLY A 1 221 ? -1.922 -2.559 -8.476 1.00 91.88 221 GLY A CA 1
ATOM 1741 C C . GLY A 1 221 ? -3.400 -2.853 -8.223 1.00 91.88 221 GLY A C 1
ATOM 1742 O O . GLY A 1 221 ? -3.787 -3.989 -7.935 1.00 91.88 221 GLY A O 1
ATOM 1743 N N . PHE A 1 222 ? -4.247 -1.827 -8.280 1.00 87.25 222 PHE A N 1
ATOM 1744 C CA . PHE A 1 222 ? -5.676 -1.977 -7.979 1.00 87.25 222 PHE A CA 1
ATOM 1745 C C . PHE A 1 222 ? -6.487 -2.684 -9.056 1.00 87.25 222 PHE A C 1
ATOM 1747 O O . PHE A 1 222 ? -7.566 -3.184 -8.752 1.00 87.25 222 PHE A O 1
ATOM 1754 N N . ALA A 1 223 ? -5.973 -2.751 -10.282 1.00 87.62 223 ALA A N 1
ATOM 1755 C CA . ALA A 1 223 ? -6.643 -3.453 -11.367 1.00 87.62 223 ALA A CA 1
ATOM 1756 C C . ALA A 1 223 ? -6.605 -4.986 -11.201 1.00 87.62 223 ALA A C 1
ATOM 1758 O O . ALA A 1 223 ? -7.402 -5.677 -11.829 1.00 87.62 223 ALA A O 1
ATOM 1759 N N . LEU A 1 224 ? -5.713 -5.522 -10.355 1.00 90.81 224 LEU A N 1
ATOM 1760 C CA . LEU A 1 224 ? -5.664 -6.949 -10.040 1.00 90.81 224 LEU A CA 1
ATOM 1761 C C . LEU A 1 224 ? -6.404 -7.258 -8.735 1.00 90.81 224 LEU A C 1
ATOM 1763 O O . LEU A 1 224 ? -5.912 -6.957 -7.647 1.00 90.81 224 LEU A O 1
ATOM 1767 N N . GLU A 1 225 ? -7.551 -7.926 -8.820 1.00 86.69 225 GLU A N 1
ATOM 1768 C CA . GLU A 1 225 ? -8.231 -8.457 -7.637 1.00 86.69 225 GLU A CA 1
ATOM 1769 C C . GLU A 1 225 ? -7.554 -9.745 -7.141 1.00 86.69 225 GLU A C 1
ATOM 1771 O O . GLU A 1 225 ? -7.061 -10.560 -7.920 1.00 86.69 225 GLU A O 1
ATOM 1776 N N . ALA A 1 226 ? -7.570 -9.978 -5.825 1.00 85.88 226 ALA A N 1
ATOM 1777 C CA . ALA A 1 226 ? -6.880 -11.118 -5.206 1.00 85.88 226 ALA A CA 1
ATOM 1778 C C . ALA A 1 226 ? -7.368 -12.495 -5.703 1.00 85.88 226 ALA A C 1
ATOM 1780 O O . ALA A 1 226 ? -6.610 -13.463 -5.693 1.00 85.88 226 ALA A O 1
ATOM 1781 N N . LYS A 1 227 ? -8.630 -12.589 -6.138 1.00 84.88 227 LYS A N 1
ATOM 1782 C CA . LYS A 1 227 ? -9.223 -13.814 -6.700 1.00 84.88 227 LYS A CA 1
ATOM 1783 C C . LYS A 1 227 ? -8.687 -14.159 -8.097 1.00 84.88 227 LYS A C 1
ATOM 1785 O O . LYS A 1 227 ? -8.679 -15.330 -8.454 1.00 84.88 227 LYS A O 1
ATOM 1790 N N . ASP A 1 228 ? -8.239 -13.148 -8.841 1.00 89.81 228 ASP A N 1
ATOM 1791 C CA . ASP A 1 228 ? -7.781 -13.268 -10.228 1.00 89.81 228 ASP A CA 1
ATOM 1792 C C . ASP A 1 228 ? -6.243 -13.368 -10.302 1.00 89.81 228 ASP A C 1
ATOM 1794 O O . ASP A 1 228 ? -5.668 -13.604 -11.363 1.00 89.81 228 ASP A O 1
ATOM 1798 N N . ALA A 1 229 ? -5.558 -13.202 -9.165 1.00 91.69 229 ALA A N 1
ATOM 1799 C CA . ALA A 1 229 ? -4.108 -13.275 -9.070 1.00 91.69 229 ALA A CA 1
ATOM 1800 C C . ALA A 1 229 ? -3.601 -14.726 -9.207 1.00 91.69 229 ALA A C 1
ATOM 1802 O O . ALA A 1 229 ? -3.997 -15.592 -8.415 1.00 91.69 229 ALA A O 1
ATOM 1803 N N . PRO A 1 230 ? -2.682 -15.014 -10.150 1.00 93.62 230 PRO A N 1
ATOM 1804 C CA . PRO A 1 230 ? -2.068 -16.330 -10.242 1.00 93.62 230 PRO A CA 1
ATOM 1805 C C . PRO A 1 230 ? -1.220 -16.615 -8.997 1.00 93.62 230 PRO A C 1
ATOM 1807 O O . PRO A 1 230 ? -0.563 -15.731 -8.455 1.00 93.62 230 PRO A O 1
ATOM 1810 N N . ARG A 1 231 ? -1.213 -17.873 -8.546 1.00 93.81 231 ARG A N 1
ATOM 1811 C CA . ARG A 1 231 ? -0.484 -18.324 -7.346 1.00 93.81 231 ARG A CA 1
ATOM 1812 C C . ARG A 1 231 ? 0.741 -19.150 -7.709 1.00 93.81 231 ARG A C 1
ATOM 1814 O O . ARG A 1 231 ? 0.903 -20.271 -7.244 1.00 93.81 231 ARG A O 1
ATOM 1821 N N . ASN A 1 232 ? 1.554 -18.614 -8.610 1.00 91.88 232 ASN A N 1
ATOM 1822 C CA . ASN A 1 232 ? 2.676 -19.335 -9.209 1.00 91.88 232 ASN A CA 1
ATOM 1823 C C . ASN A 1 232 ? 4.050 -18.787 -8.802 1.00 91.88 232 ASN A C 1
ATOM 1825 O O . ASN A 1 232 ? 5.057 -19.353 -9.216 1.00 91.88 232 ASN A O 1
ATOM 1829 N N . GLY A 1 233 ? 4.100 -17.688 -8.039 1.00 92.56 233 GLY A N 1
ATOM 1830 C CA . GLY A 1 233 ? 5.345 -17.065 -7.589 1.00 92.56 233 GLY A CA 1
ATOM 1831 C C . GLY A 1 233 ? 6.206 -16.519 -8.731 1.00 92.56 233 GLY A C 1
ATOM 1832 O O . GLY A 1 233 ? 7.391 -16.249 -8.538 1.00 92.56 233 GLY A O 1
ATOM 1833 N N . ARG A 1 234 ? 5.652 -16.374 -9.941 1.00 93.06 234 ARG A N 1
ATOM 1834 C CA . ARG A 1 234 ? 6.417 -15.940 -11.114 1.00 93.06 234 ARG A CA 1
ATOM 1835 C C . ARG A 1 234 ? 6.681 -14.441 -11.090 1.00 93.06 234 ARG A C 1
ATOM 1837 O O . ARG A 1 234 ? 5.889 -13.662 -10.560 1.00 93.06 234 ARG A O 1
ATOM 1844 N N . LEU A 1 235 ? 7.773 -14.066 -11.753 1.00 94.06 235 LEU A N 1
ATOM 1845 C CA . LEU A 1 235 ? 8.123 -12.679 -12.015 1.00 94.06 235 LEU A CA 1
ATOM 1846 C C . LEU A 1 235 ? 7.371 -12.118 -13.223 1.00 94.06 235 LEU A C 1
ATOM 1848 O O . LEU A 1 235 ? 7.258 -12.770 -14.272 1.00 94.06 235 LEU A O 1
ATOM 1852 N N . TYR A 1 236 ? 6.941 -10.873 -13.067 1.00 95.81 236 TYR A N 1
ATOM 1853 C CA . TYR A 1 236 ? 6.345 -10.041 -14.094 1.00 95.81 236 TYR A CA 1
ATOM 1854 C C . TYR A 1 236 ? 7.109 -8.723 -14.146 1.00 95.81 236 TYR A C 1
ATOM 1856 O O . TYR A 1 236 ? 7.387 -8.120 -13.114 1.00 95.81 236 TYR A O 1
ATOM 1864 N N . TRP A 1 237 ? 7.440 -8.277 -15.351 1.00 95.94 237 TRP A N 1
ATOM 1865 C CA . TRP A 1 237 ? 8.344 -7.162 -15.592 1.00 95.94 237 TRP A CA 1
ATOM 1866 C C . TRP A 1 237 ? 7.630 -6.017 -16.295 1.00 95.94 237 TRP A C 1
ATOM 1868 O O . TRP A 1 237 ? 6.799 -6.227 -17.183 1.00 95.94 237 TRP A O 1
ATOM 1878 N N . TYR A 1 238 ? 7.994 -4.799 -15.922 1.00 96.31 238 TYR A N 1
ATOM 1879 C CA . TYR A 1 238 ? 7.544 -3.576 -16.566 1.00 96.31 238 TYR A CA 1
ATOM 1880 C C . TYR A 1 238 ? 8.728 -2.640 -16.732 1.00 96.31 238 TYR A C 1
ATOM 1882 O O . TYR A 1 238 ? 9.495 -2.459 -15.794 1.00 96.31 238 TYR A O 1
ATOM 1890 N N . SER A 1 239 ? 8.882 -2.030 -17.906 1.00 95.50 239 SER A N 1
ATOM 1891 C CA . SER A 1 239 ? 9.893 -0.993 -18.108 1.00 95.50 239 SER A CA 1
ATOM 1892 C C . SER A 1 239 ? 9.229 0.333 -18.418 1.00 95.50 239 SER A C 1
ATOM 1894 O O . SER A 1 239 ? 8.278 0.409 -19.198 1.00 95.50 239 SER A O 1
ATOM 1896 N N . THR A 1 240 ? 9.768 1.382 -17.815 1.00 95.56 240 THR A N 1
ATOM 1897 C CA . THR A 1 240 ? 9.383 2.762 -18.062 1.00 95.56 240 THR A CA 1
ATOM 1898 C C . THR A 1 240 ? 10.628 3.629 -18.05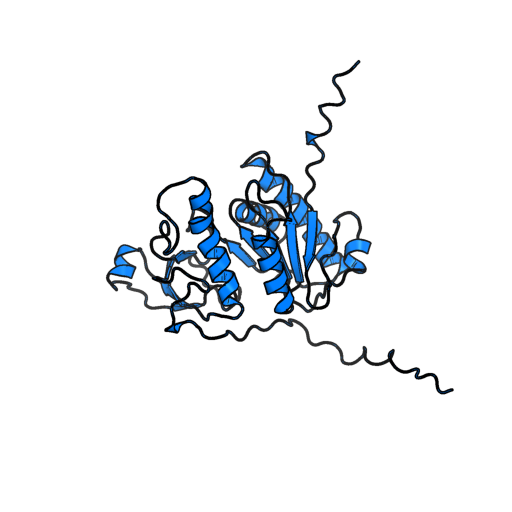5 1.00 95.56 240 THR A C 1
ATOM 1900 O O . THR A 1 240 ? 11.531 3.426 -17.249 1.00 95.56 240 THR A O 1
ATOM 1903 N N . LYS A 1 241 ? 10.670 4.611 -18.958 1.00 95.69 241 LYS A N 1
ATOM 1904 C CA . LYS A 1 241 ? 11.691 5.672 -18.968 1.00 95.69 241 LYS A CA 1
ATOM 1905 C C . LYS A 1 241 ? 11.189 6.965 -18.320 1.00 95.69 241 LYS A C 1
ATOM 1907 O O . LYS A 1 241 ? 11.865 7.982 -18.378 1.00 95.69 241 LYS A O 1
ATOM 1912 N N . ARG A 1 242 ? 9.969 6.956 -17.777 1.00 95.81 242 ARG A N 1
ATOM 1913 C CA . ARG A 1 242 ? 9.340 8.133 -17.177 1.00 95.81 242 ARG A CA 1
ATOM 1914 C C . ARG A 1 242 ? 9.948 8.390 -15.804 1.00 95.81 242 ARG A C 1
ATOM 1916 O O . ARG A 1 242 ? 9.908 7.530 -14.933 1.00 95.81 242 ARG A O 1
ATOM 1923 N N . ASP A 1 243 ? 10.420 9.607 -15.628 1.00 94.38 243 ASP A N 1
ATOM 1924 C CA . ASP A 1 243 ? 11.061 10.165 -14.437 1.00 94.38 243 ASP A CA 1
ATOM 1925 C C . ASP A 1 243 ? 10.139 11.095 -13.635 1.00 94.38 243 ASP A C 1
ATOM 1927 O O . ASP A 1 243 ? 10.513 11.586 -12.574 1.00 94.38 243 ASP A O 1
ATOM 1931 N N . VAL A 1 244 ? 8.903 11.299 -14.104 1.00 93.25 244 VAL A N 1
ATOM 1932 C CA . VAL A 1 244 ? 7.884 12.130 -13.449 1.00 93.25 244 VAL A CA 1
ATOM 1933 C C . VAL A 1 244 ? 6.580 11.349 -13.276 1.00 93.25 244 VAL A C 1
ATOM 1935 O O . VAL A 1 244 ? 6.146 10.613 -14.178 1.00 93.25 244 VAL A O 1
ATOM 1938 N N . TYR A 1 245 ? 5.921 11.544 -12.125 1.00 93.00 245 TYR A N 1
ATOM 1939 C CA . TYR A 1 245 ? 4.598 10.986 -11.826 1.00 93.00 245 TYR A CA 1
ATOM 1940 C C . TYR A 1 245 ? 3.635 11.246 -13.007 1.00 93.00 245 TYR A C 1
ATOM 1942 O O . TYR A 1 245 ? 3.628 12.348 -13.560 1.00 93.00 245 TYR A O 1
ATOM 1950 N N . PRO A 1 246 ? 2.860 10.250 -13.477 1.00 95.12 246 PRO A N 1
ATOM 1951 C CA . PRO A 1 246 ? 2.530 8.984 -12.816 1.00 95.12 246 PRO A CA 1
ATOM 1952 C C . PRO A 1 246 ? 3.502 7.814 -13.056 1.00 95.12 246 PRO A C 1
ATOM 1954 O O . PRO A 1 246 ? 3.162 6.679 -12.742 1.00 95.12 246 PRO A O 1
ATOM 1957 N N . PHE A 1 247 ? 4.693 8.056 -13.620 1.00 95.94 247 PHE A N 1
ATOM 1958 C CA . PHE A 1 247 ? 5.745 7.062 -13.915 1.00 95.94 247 PHE A CA 1
ATOM 1959 C C . PHE A 1 247 ? 5.366 5.916 -14.873 1.00 95.94 247 PHE A C 1
ATOM 1961 O O . PHE A 1 247 ? 6.256 5.270 -15.419 1.00 95.94 247 PHE A O 1
ATOM 1968 N N . CYS A 1 248 ? 4.086 5.682 -15.162 1.00 96.38 248 CYS A N 1
ATOM 1969 C CA . CYS A 1 248 ? 3.667 4.779 -16.226 1.00 96.38 248 CYS A CA 1
ATOM 1970 C C . CYS A 1 248 ? 3.899 5.403 -17.614 1.00 96.38 248 CYS A C 1
ATOM 1972 O O . CYS A 1 248 ? 3.845 6.631 -17.796 1.00 96.38 248 CYS A O 1
ATOM 1974 N N . ASN A 1 249 ? 4.162 4.547 -18.601 1.00 96.38 249 ASN A N 1
ATOM 1975 C CA . ASN A 1 249 ? 4.333 4.924 -19.999 1.00 96.38 249 ASN A CA 1
ATOM 1976 C C . ASN A 1 249 ? 3.078 5.624 -20.527 1.00 96.38 249 ASN A C 1
ATOM 1978 O O . ASN A 1 249 ? 1.970 5.366 -20.069 1.00 96.38 249 ASN A O 1
ATOM 1982 N N . ARG A 1 250 ? 3.236 6.487 -21.539 1.00 94.19 250 ARG A N 1
ATOM 1983 C CA . ARG A 1 250 ? 2.106 7.232 -22.129 1.00 94.19 250 ARG A CA 1
ATOM 1984 C C . ARG A 1 250 ? 0.979 6.318 -22.621 1.00 94.19 250 ARG A C 1
ATOM 1986 O O . ARG A 1 250 ? -0.180 6.667 -22.460 1.00 94.19 250 ARG A O 1
ATOM 1993 N N . ALA A 1 251 ? 1.320 5.151 -23.166 1.00 93.81 251 ALA A N 1
ATOM 1994 C CA . ALA A 1 251 ? 0.341 4.163 -23.618 1.00 93.81 251 ALA A CA 1
ATOM 1995 C C . ALA A 1 251 ? -0.519 3.588 -22.473 1.00 93.81 251 ALA A C 1
ATOM 1997 O O . ALA A 1 251 ? -1.645 3.170 -22.714 1.00 93.81 251 ALA A O 1
ATOM 1998 N N . ASP A 1 252 ? -0.012 3.613 -21.237 1.00 93.75 252 ASP A N 1
ATOM 1999 C CA . ASP A 1 252 ? -0.685 3.068 -20.055 1.00 93.75 252 ASP A CA 1
ATOM 2000 C C . ASP A 1 252 ? -1.484 4.136 -19.285 1.00 93.75 252 ASP A C 1
ATOM 2002 O O . ASP A 1 252 ? -2.129 3.810 -18.287 1.00 93.75 252 ASP A O 1
ATOM 2006 N N . GLN A 1 253 ? -1.448 5.410 -19.707 1.00 92.06 253 GLN A N 1
ATOM 2007 C CA . GLN A 1 253 ? -2.109 6.541 -19.032 1.00 92.06 253 GLN A CA 1
ATOM 2008 C C . GLN A 1 253 ? -3.615 6.575 -19.309 1.00 92.06 253 GLN A C 1
ATOM 2010 O O . GLN A 1 253 ? -4.162 7.503 -19.902 1.00 92.06 253 GLN A O 1
ATOM 2015 N N . ILE A 1 254 ? -4.281 5.512 -18.880 1.00 90.38 254 ILE A N 1
ATOM 2016 C CA . ILE A 1 254 ? -5.709 5.288 -19.029 1.00 90.38 254 ILE A CA 1
ATOM 2017 C C . ILE A 1 254 ? -6.280 5.145 -17.625 1.00 90.38 254 ILE A C 1
ATOM 2019 O O . ILE A 1 254 ? -5.852 4.275 -16.862 1.00 90.38 254 ILE A O 1
ATOM 2023 N N . ALA A 1 255 ? -7.251 5.993 -17.287 1.00 85.62 255 ALA A N 1
ATOM 2024 C CA . ALA A 1 255 ? -7.895 5.961 -15.982 1.00 85.62 255 ALA A CA 1
ATOM 2025 C C . ALA A 1 255 ? -8.621 4.613 -15.770 1.00 85.62 255 ALA A C 1
ATOM 2027 O O . ALA A 1 255 ? -9.519 4.274 -16.550 1.00 85.62 255 ALA A O 1
ATOM 2028 N N . PRO A 1 256 ? -8.269 3.840 -14.727 1.00 82.50 256 PRO A N 1
ATOM 2029 C CA . PRO A 1 256 ? -8.901 2.559 -14.455 1.00 82.50 256 PRO A CA 1
ATOM 2030 C C . PRO A 1 256 ? -10.312 2.737 -13.885 1.00 82.50 256 PRO A C 1
ATOM 2032 O O . PRO A 1 256 ? -10.618 3.689 -13.162 1.00 82.50 256 PRO A O 1
ATOM 2035 N N . LYS A 1 257 ? -11.190 1.770 -14.167 1.00 77.50 257 LYS A N 1
ATOM 2036 C CA . LYS A 1 257 ? -12.507 1.670 -13.524 1.00 77.50 257 LYS A CA 1
ATOM 2037 C C . LYS A 1 257 ? -12.368 0.880 -12.227 1.00 77.50 257 LYS A C 1
ATOM 2039 O O . LYS A 1 257 ? -12.297 -0.343 -12.264 1.00 77.50 257 LYS A O 1
ATOM 2044 N N . ILE A 1 258 ? -12.354 1.570 -11.087 1.00 71.38 258 ILE A N 1
ATOM 2045 C CA . ILE A 1 258 ? -12.196 0.924 -9.777 1.00 71.38 258 ILE A CA 1
ATOM 2046 C C . ILE A 1 258 ? -13.535 0.882 -9.036 1.00 71.38 258 ILE A C 1
ATOM 2048 O O . ILE A 1 258 ? -14.060 1.936 -8.652 1.00 71.38 258 ILE A O 1
ATOM 2052 N N . PRO A 1 259 ? -14.103 -0.312 -8.793 1.00 68.69 259 PRO A N 1
ATOM 2053 C CA . PRO A 1 259 ? -15.262 -0.447 -7.929 1.00 68.69 259 PRO A CA 1
ATOM 2054 C C . PRO A 1 259 ? -14.842 -0.184 -6.478 1.00 68.69 259 PRO A C 1
ATOM 2056 O O . PRO A 1 259 ? -14.041 -0.911 -5.894 1.00 68.69 259 PRO A O 1
ATOM 2059 N N . SER A 1 260 ? -15.383 0.886 -5.897 1.00 65.44 260 SER A N 1
ATOM 2060 C CA . SER A 1 260 ? -15.086 1.300 -4.517 1.00 65.44 260 SER A CA 1
ATOM 2061 C C . SER A 1 260 ? -16.114 0.823 -3.491 1.00 65.44 260 SER A C 1
ATOM 2063 O O . SER A 1 260 ? -15.811 0.781 -2.301 1.00 65.44 260 SER A O 1
ATOM 2065 N N . ARG A 1 261 ? -17.319 0.438 -3.934 1.00 80.06 261 ARG A N 1
ATOM 2066 C CA . ARG A 1 261 ? -18.348 -0.164 -3.077 1.00 80.06 261 ARG A CA 1
ATOM 2067 C C . ARG A 1 261 ? -18.353 -1.676 -3.221 1.00 80.06 261 ARG A C 1
ATOM 2069 O O . ARG A 1 261 ? -18.375 -2.185 -4.338 1.00 80.06 261 ARG A O 1
ATOM 2076 N N . ILE A 1 262 ? -18.401 -2.352 -2.082 1.00 84.75 262 ILE A N 1
ATOM 2077 C CA . ILE A 1 262 ? -18.476 -3.813 -1.982 1.00 84.75 262 ILE A CA 1
ATOM 2078 C C . ILE A 1 262 ? -19.925 -4.258 -1.761 1.00 84.75 262 ILE A C 1
ATOM 2080 O O . ILE A 1 262 ? -20.330 -5.313 -2.237 1.00 84.75 262 ILE A O 1
ATOM 2084 N N . CYS A 1 263 ? -20.734 -3.416 -1.112 1.00 84.06 263 CYS A N 1
ATOM 2085 C CA . CYS A 1 263 ? -22.127 -3.712 -0.789 1.00 84.06 263 CYS A CA 1
ATOM 2086 C C . CYS A 1 263 ? -23.087 -2.725 -1.476 1.00 84.06 263 CYS A C 1
ATOM 2088 O O . CYS A 1 263 ? -22.743 -1.570 -1.761 1.00 84.06 263 CYS A O 1
ATOM 2090 N N . ARG A 1 264 ? -24.331 -3.161 -1.710 1.00 68.62 264 ARG A N 1
ATOM 2091 C CA . ARG A 1 264 ? -25.442 -2.266 -2.067 1.00 68.62 264 ARG A CA 1
ATOM 2092 C C . ARG A 1 264 ? -25.994 -1.661 -0.774 1.00 68.62 264 ARG A C 1
ATOM 2094 O O . ARG A 1 264 ? -26.348 -2.406 0.131 1.00 68.62 264 ARG A O 1
ATOM 2101 N N . ARG A 1 265 ? -26.074 -0.327 -0.681 1.00 55.66 265 ARG A N 1
ATOM 2102 C CA . ARG A 1 265 ? -26.791 0.335 0.424 1.00 55.66 265 ARG A CA 1
ATOM 2103 C C . ARG A 1 265 ? -28.249 -0.133 0.382 1.00 55.66 265 ARG A C 1
ATOM 2105 O O . ARG A 1 265 ? -28.844 -0.101 -0.699 1.00 55.66 265 ARG A O 1
ATOM 2112 N N . SER A 1 266 ? -28.808 -0.561 1.513 1.00 48.34 266 SER A N 1
ATOM 2113 C CA . SER A 1 266 ? -30.261 -0.722 1.607 1.00 48.34 266 SER A CA 1
ATOM 2114 C C . SER A 1 266 ? -30.896 0.652 1.337 1.00 48.34 266 SER A C 1
ATOM 2116 O O . SER A 1 266 ? -30.323 1.687 1.681 1.00 48.34 266 SER A O 1
ATOM 2118 N N . LYS A 1 267 ? -32.041 0.688 0.653 1.00 47.31 267 LYS A N 1
ATOM 2119 C CA . LYS A 1 267 ? -32.736 1.939 0.308 1.00 47.31 267 LYS A CA 1
ATOM 2120 C C . LYS A 1 267 ? -33.427 2.613 1.513 1.00 47.31 267 LYS A C 1
ATOM 2122 O O . LYS A 1 267 ? -34.181 3.549 1.299 1.00 47.31 267 LYS A O 1
ATOM 2127 N N . ASN A 1 268 ? -33.172 2.188 2.754 1.00 39.16 268 ASN A N 1
ATOM 2128 C CA . ASN A 1 268 ? -34.012 2.552 3.903 1.00 39.16 268 ASN A CA 1
ATOM 2129 C C . ASN A 1 268 ? -33.412 3.594 4.870 1.00 39.16 268 ASN A C 1
ATOM 2131 O O . ASN A 1 268 ? -33.908 3.731 5.978 1.00 39.16 268 ASN A O 1
ATOM 2135 N N . GLU A 1 269 ? -32.395 4.363 4.471 1.00 42.09 269 GLU A N 1
ATOM 2136 C CA . GLU A 1 269 ? -31.828 5.450 5.304 1.00 42.09 269 GLU A CA 1
ATOM 2137 C C . GLU A 1 269 ? -32.028 6.849 4.687 1.00 42.09 269 GLU A C 1
ATOM 2139 O O . GLU A 1 269 ? -31.217 7.751 4.874 1.00 42.09 269 GLU A O 1
ATOM 2144 N N . THR A 1 270 ? -33.106 7.048 3.927 1.00 37.59 270 THR A N 1
ATOM 2145 C CA . THR A 1 270 ? -33.600 8.383 3.540 1.00 37.59 270 THR A CA 1
ATOM 2146 C C . THR A 1 270 ? -34.948 8.624 4.211 1.00 37.59 270 THR A C 1
ATOM 2148 O O . THR A 1 270 ? -35.983 8.559 3.556 1.00 37.59 270 THR A O 1
ATOM 2151 N N . ALA A 1 271 ? -34.943 8.808 5.528 1.00 35.47 271 ALA A N 1
ATOM 2152 C CA . ALA A 1 271 ? -36.103 9.273 6.289 1.00 35.47 271 ALA A CA 1
ATOM 2153 C C . ALA A 1 271 ? -35.647 9.851 7.639 1.00 35.47 271 ALA A C 1
ATOM 2155 O O . ALA A 1 271 ? -36.054 9.369 8.686 1.00 35.47 271 ALA A O 1
ATOM 2156 N N . PHE A 1 272 ? -34.722 10.814 7.622 1.00 34.03 272 PHE A N 1
ATOM 2157 C CA . PHE A 1 272 ? -34.460 11.672 8.789 1.00 34.03 272 PHE A CA 1
ATOM 2158 C C . PHE A 1 272 ? -33.880 13.044 8.400 1.00 34.03 272 PHE A C 1
ATOM 2160 O O . PHE A 1 272 ? -33.191 13.671 9.188 1.00 34.03 272 PHE A O 1
ATOM 2167 N N . ASP A 1 273 ? -34.174 13.502 7.179 1.00 35.06 273 ASP A N 1
ATOM 2168 C CA . ASP A 1 273 ? -33.935 14.878 6.728 1.00 35.06 273 ASP A CA 1
ATOM 2169 C C . ASP A 1 273 ? -35.233 15.384 6.084 1.00 35.06 273 ASP A C 1
ATOM 2171 O O . ASP A 1 273 ? -35.363 15.474 4.865 1.00 35.06 273 ASP A O 1
ATOM 2175 N N . SER A 1 274 ? -36.245 15.621 6.915 1.00 37.41 274 SER A N 1
ATOM 2176 C CA . SER A 1 274 ? -37.392 16.457 6.564 1.00 37.41 274 SER A CA 1
ATOM 2177 C C . SER A 1 274 ? -38.085 16.908 7.843 1.00 37.41 274 SER A C 1
ATOM 2179 O O . SER A 1 274 ? -39.042 16.284 8.285 1.00 37.41 274 SER A O 1
ATOM 2181 N N . GLU A 1 275 ? -37.596 17.993 8.425 1.00 30.45 275 GLU A N 1
ATOM 2182 C CA . GLU A 1 275 ? -38.467 18.967 9.075 1.00 30.45 275 GLU A CA 1
ATOM 2183 C C . GLU A 1 275 ? -37.901 20.350 8.745 1.00 30.45 275 GLU A C 1
ATOM 2185 O O . GLU A 1 275 ? -37.019 20.893 9.406 1.00 30.45 275 GLU A O 1
ATOM 2190 N N . GLU A 1 276 ? -38.367 20.863 7.604 1.00 35.31 276 GLU A N 1
ATOM 2191 C CA . GLU A 1 276 ? -38.462 22.295 7.354 1.00 35.31 276 GLU A CA 1
ATOM 2192 C C . GLU A 1 276 ? -39.282 22.913 8.489 1.00 35.31 276 GLU A C 1
ATOM 2194 O O . GLU A 1 276 ? -40.416 22.509 8.734 1.00 35.31 276 GLU A O 1
ATOM 2199 N N . THR A 1 277 ? -38.726 23.911 9.167 1.00 36.75 277 THR A N 1
ATOM 2200 C CA . THR A 1 277 ? -39.509 24.880 9.934 1.00 36.75 277 THR A CA 1
ATOM 2201 C C . THR A 1 277 ? -40.034 25.949 8.974 1.00 36.75 277 THR A C 1
ATOM 2203 O O . THR A 1 277 ? -39.209 26.680 8.413 1.00 36.75 277 THR A O 1
ATOM 2206 N N . PRO A 1 278 ? -41.354 26.119 8.786 1.00 42.09 278 PRO A N 1
ATOM 2207 C CA . PRO A 1 278 ? -41.894 27.363 8.274 1.00 42.09 278 PRO A CA 1
ATOM 2208 C C . PRO A 1 278 ? -42.237 28.300 9.442 1.00 42.09 278 PRO A C 1
ATOM 2210 O O . PRO A 1 278 ? -42.913 27.886 10.379 1.00 42.09 278 PRO A O 1
ATOM 2213 N N . ASN A 1 279 ? -41.718 29.528 9.331 1.00 41.62 279 ASN A N 1
ATOM 2214 C CA . ASN A 1 279 ? -42.118 30.806 9.948 1.00 41.62 279 ASN A CA 1
ATOM 2215 C C . ASN A 1 279 ? -43.087 30.796 11.138 1.00 41.62 279 ASN A C 1
ATOM 2217 O O . ASN A 1 279 ? -44.276 30.462 10.940 1.00 41.62 279 ASN A O 1
#

Mean predicted aligned error: 7.89 Å

Secondary structure (DSSP, 8-state):
--SSSSSSGGG----EEEEEETT-SS-EEEBTTBHHHHHTSS--TTB-EEEEE--TT--TT-HHHHHHHHHHHHTT-EEEEEE---S-TTHHHHHHHHHHHHHHHHHHHHH---GGGEEEEE-THHHHHHHHHHHHS--SEEEESS-S-S-SSSEEEEETTSS--TT--SS-GGGHHHHHTHHHHHHHHTTTT---EEEE-S-HHHHHTT--S---EEE-GGGS-TTTS--S-EEEEE-----STT-S-GGG--------BSSPPPTT---S---PPP-

Foldseek 3Di:
DPPPPVVCVVVPFDKWKWKAAPPDDGTQTDDLVDLCSLQVDPDDLQFQEEEEEDAAPDAPPPPVSVVLQNLCRVLGYGYMYIGTDDDDLPVRLQVLLVRVLSSLVSNCVSHVRDQLSYEYEAQESRLSSVVNVCVNPPHNYYDYQAYPDQQDALEGEAEQQNQDDAQQDDDDPVRSVVSRRLSVLLLSCLQFFFFDWFAFAQHNVCVVVVNRPGGDIDTDHQVDGSVNRHRNSTYTYDYFNDNDPVRDDPVGRDTDDHDGGNDDDDPPPPDDPDDDDDD

Solvent-accessible surface area (backbone atoms only — not comparable to full-atom values): 15689 Å² total; per-residue (Å²): 143,87,80,69,78,80,68,57,69,81,75,65,70,59,69,44,37,35,41,22,33,66,90,58,88,70,70,47,72,41,46,71,92,37,66,60,43,53,67,74,43,88,72,53,58,44,28,39,32,38,37,42,26,43,36,80,90,45,60,76,79,40,64,68,59,44,51,49,32,51,54,41,4,72,60,41,21,36,14,27,43,36,32,62,61,71,87,43,93,70,56,30,28,52,54,46,3,51,51,50,23,53,31,52,51,46,48,32,71,70,59,66,33,58,46,66,49,29,33,35,39,7,27,40,60,13,30,53,17,44,52,44,12,40,76,74,38,74,56,38,42,77,43,76,24,42,57,91,66,62,79,79,42,46,61,18,78,36,54,51,79,70,68,65,50,54,74,49,75,96,83,60,84,83,38,59,56,52,46,37,42,45,48,42,49,42,39,55,20,22,61,56,47,20,50,48,64,23,37,35,29,98,42,66,68,37,49,76,70,70,63,39,88,54,81,54,68,41,58,39,55,69,71,45,49,69,89,78,53,62,80,74,50,49,46,22,41,38,79,53,82,43,54,54,89,59,36,61,48,80,93,28,58,39,62,44,91,73,85,34,64,80,56,81,79,74,89,81,82,82,82,86,87,80,79,82,83,80,133

Sequence (279 aa):
MSACAQTLDILNFKTEFFLYTKGLRGREALFTNDRNSIRNSRFDPCRKTAFLITGWFQPRGDLRIVTFAETLASKRFNAIIVDFFTFDYFLSPLIAGGDIAKFLAALVDVTGVDPKSIQLLGISMGVHVAGQASRQFRVGRITDLGSINPYVGHVNYVINDAITQPGCPDMDESIELCYHLRAAYLYLASLDKCTIYFKQCGSYIAFRLGLCRDRSNLAFGFALEAKDAPRNGRLYWYSTKRDVYPFCNRADQIAPKIPSRICRRSKNETAFDSEETPN

Radius of gyration: 20.75 Å; Cα contacts (8 Å, |Δi|>4): 509; chains: 1; bounding box: 67×50×71 Å

Organism: Elysia chlorotica (NCBI:txid188477)

InterPro domains:
  IPR000734 Triacylglycerol lipase family [PTHR11610] (12-145)
  IPR013818 Lipase [PF00151] (9-151)
  IPR029058 Alpha/Beta hydrolase fold [G3DSA:3.40.50.1820] (4-148)
  IPR029058 Alpha/Beta hydrolase fold [G3DSA:3.40.50.1820] (149-254)
  IPR029058 Alpha/Beta hydrolase fold [SSF53474] (14-248)

Nearest PDB structures (foldseek):
  1w52-assembly1_X  TM=8.743E-01  e=4.747E-14  Equus caballus
  2ppl-assembly1_A  TM=7.730E-01  e=4.195E-14  Homo sapiens
  7xrh-assembly1_B  TM=6.476E-01  e=3.291E-03  Lactobacillus acidophilus
  7xrh-assembly1_A  TM=5.289E-01  e=3.094E-03  Lactobacillus acidophilus
  6ny9-assembly1_B  TM=5.732E-01  e=7.690E-02  Mus musculus